Protein AF-A0A0F2SAT5-F1 (afdb_monomer_lite)

Structure (mmCIF, N/CA/C/O backbone):
data_AF-A0A0F2SAT5-F1
#
_entry.id   AF-A0A0F2SAT5-F1
#
loop_
_atom_site.group_PDB
_atom_site.id
_atom_site.type_symbol
_atom_site.label_atom_id
_atom_site.label_alt_id
_atom_site.label_comp_id
_atom_site.label_asym_id
_atom_site.label_entity_id
_atom_site.label_seq_id
_atom_site.pdbx_PDB_ins_code
_atom_site.Cartn_x
_atom_site.Cartn_y
_atom_site.Cartn_z
_atom_site.occupancy
_atom_site.B_iso_or_equiv
_atom_site.auth_seq_id
_atom_site.auth_comp_id
_atom_site.auth_asym_id
_atom_site.auth_atom_id
_atom_site.pdbx_PDB_model_num
ATOM 1 N N . MET A 1 1 ? -16.795 -20.882 16.552 1.00 30.12 1 MET A N 1
ATOM 2 C CA . MET A 1 1 ? -17.786 -20.043 17.258 1.00 30.12 1 MET A CA 1
ATOM 3 C C . MET A 1 1 ? -18.180 -18.921 16.310 1.00 30.12 1 MET A C 1
ATOM 5 O O . MET A 1 1 ? -17.361 -18.073 15.989 1.00 30.12 1 MET A O 1
ATOM 9 N N . CYS A 1 2 ? -19.361 -19.053 15.713 1.00 27.67 2 CYS A N 1
ATOM 10 C CA . CYS A 1 2 ? -19.834 -18.259 14.584 1.00 27.67 2 CYS A CA 1
ATOM 11 C C . CYS A 1 2 ? -20.328 -16.895 15.098 1.00 27.67 2 CYS A C 1
ATOM 13 O O . CYS A 1 2 ? -21.311 -16.851 15.838 1.00 27.67 2 CYS A O 1
ATOM 15 N N . LEU A 1 3 ? -19.656 -15.794 14.746 1.00 26.50 3 LEU A N 1
ATOM 16 C CA . LEU A 1 3 ? -20.199 -14.449 14.955 1.00 26.50 3 LEU A CA 1
ATOM 17 C C . LEU A 1 3 ? -21.349 -14.260 13.961 1.00 26.50 3 LEU A C 1
ATOM 19 O O . LEU A 1 3 ? -21.147 -13.913 12.799 1.00 26.50 3 LEU A O 1
ATOM 23 N N . LYS A 1 4 ? -22.570 -14.554 14.422 1.00 31.02 4 LYS A N 1
ATOM 24 C CA . LYS A 1 4 ? -23.802 -14.142 13.752 1.00 31.02 4 LYS A CA 1
ATOM 25 C C . LYS A 1 4 ? -23.731 -12.630 13.535 1.00 31.02 4 LYS A C 1
ATOM 27 O O . LYS A 1 4 ? -23.614 -11.875 14.495 1.00 31.02 4 LYS A O 1
ATOM 32 N N . ARG A 1 5 ? -23.828 -12.199 12.276 1.00 35.19 5 ARG A N 1
ATOM 33 C CA . ARG A 1 5 ? -24.165 -10.820 11.913 1.00 35.19 5 ARG A CA 1
ATOM 34 C C . ARG A 1 5 ? -25.563 -10.513 12.456 1.00 35.19 5 ARG A C 1
ATOM 36 O O . ARG A 1 5 ? -26.554 -10.781 11.788 1.00 35.19 5 ARG A O 1
ATOM 43 N N . PHE A 1 6 ? -25.625 -9.971 13.664 1.00 31.12 6 PHE A N 1
ATOM 44 C CA . PHE A 1 6 ? -26.729 -9.128 14.095 1.00 31.12 6 PHE A CA 1
ATOM 45 C C . PHE A 1 6 ? -26.347 -7.698 13.724 1.00 31.12 6 PHE A C 1
ATOM 47 O O . PHE A 1 6 ? -25.777 -6.977 14.527 1.00 31.12 6 PHE A O 1
ATOM 54 N N . TRP A 1 7 ? -26.602 -7.318 12.473 1.00 32.75 7 TRP A N 1
ATOM 55 C CA . TRP A 1 7 ? -26.815 -5.909 12.161 1.00 32.75 7 TRP A CA 1
ATOM 56 C C . TRP A 1 7 ? -28.318 -5.697 12.309 1.00 32.75 7 TRP A C 1
ATOM 58 O O . TRP A 1 7 ? -29.071 -5.763 11.342 1.00 32.75 7 TRP A O 1
ATOM 68 N N . THR A 1 8 ? -28.781 -5.547 13.550 1.00 34.91 8 THR A N 1
ATOM 69 C CA . THR A 1 8 ? -29.876 -4.602 13.763 1.00 34.91 8 THR A CA 1
ATOM 70 C C . THR A 1 8 ? -29.340 -3.271 13.267 1.00 34.91 8 THR A C 1
ATOM 72 O O . THR A 1 8 ? -28.213 -2.921 13.607 1.00 34.91 8 THR A O 1
ATOM 75 N N . VAL A 1 9 ? -30.080 -2.606 12.385 1.00 39.69 9 VAL A N 1
ATOM 76 C CA . VAL A 1 9 ? -29.763 -1.251 11.936 1.00 39.69 9 VAL A CA 1
ATOM 77 C C . VAL A 1 9 ? -29.742 -0.388 13.196 1.00 39.69 9 VAL A C 1
ATOM 79 O O . VAL A 1 9 ? -30.792 0.014 13.689 1.00 39.69 9 VAL A O 1
ATOM 82 N N . GLU A 1 10 ? -28.567 -0.217 13.799 1.00 45.44 10 GLU A N 1
ATOM 83 C CA . GLU A 1 10 ? -28.359 0.862 14.750 1.00 45.44 10 GLU A CA 1
ATOM 84 C C . GLU A 1 10 ? -28.587 2.147 13.950 1.00 45.44 10 GLU A C 1
ATOM 86 O O . GLU A 1 10 ? -28.148 2.219 12.797 1.00 45.44 10 GLU A O 1
ATOM 91 N N . PRO A 1 11 ? -29.345 3.122 14.475 1.00 41.75 11 PRO A N 1
ATOM 92 C CA . PRO A 1 11 ? -29.471 4.401 13.806 1.00 41.75 11 PRO A CA 1
ATOM 93 C C . PRO A 1 11 ? -28.062 4.980 13.686 1.00 41.75 11 PRO A C 1
ATOM 95 O O . PRO A 1 11 ? -27.437 5.321 14.687 1.00 41.75 11 PRO A O 1
ATOM 98 N N . GLU A 1 12 ? -27.546 5.031 12.463 1.00 42.53 12 GLU A N 1
ATOM 99 C CA . GLU A 1 12 ? -26.343 5.784 12.146 1.00 42.53 12 GLU A CA 1
ATOM 100 C C . GLU A 1 12 ? -26.730 7.254 12.319 1.00 42.53 12 GLU A C 1
ATOM 102 O O . GLU A 1 12 ? -27.404 7.854 11.482 1.00 42.53 12 GLU A O 1
ATOM 107 N N . ILE A 1 13 ? -26.457 7.787 13.509 1.00 47.00 13 ILE A N 1
ATOM 108 C CA . ILE A 1 13 ? -26.667 9.195 13.809 1.00 47.00 13 ILE A CA 1
ATOM 109 C C . ILE A 1 13 ? -25.448 9.918 13.250 1.00 47.00 13 ILE A C 1
ATOM 111 O O . ILE A 1 13 ? -24.391 9.928 13.880 1.00 47.00 13 ILE A O 1
ATOM 115 N N . ASP A 1 14 ? -25.604 10.516 12.071 1.00 41.47 14 ASP A N 1
ATOM 116 C CA . ASP A 1 14 ? -24.635 11.480 11.560 1.00 41.47 14 ASP A CA 1
ATOM 117 C C . ASP A 1 14 ? -24.688 12.730 12.44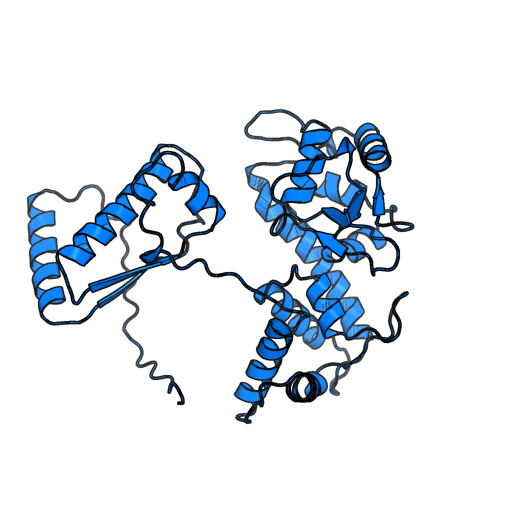1 1.00 41.47 14 ASP A C 1
ATOM 119 O O . ASP A 1 14 ? -25.643 13.511 12.423 1.00 41.47 14 ASP A O 1
ATOM 123 N N . LEU A 1 15 ? -23.660 12.888 13.270 1.00 43.09 15 LEU A N 1
ATOM 124 C CA . LEU A 1 15 ? -23.482 14.060 14.112 1.00 43.09 15 LEU A CA 1
ATOM 125 C C . LEU A 1 15 ? -22.738 15.129 13.303 1.00 43.09 15 LEU A C 1
ATOM 127 O O . LEU A 1 15 ? -21.527 15.046 13.105 1.00 43.09 15 LEU A O 1
ATOM 131 N N . ASP A 1 16 ? -23.469 16.138 12.830 1.00 44.09 16 ASP A N 1
ATOM 132 C CA . ASP A 1 16 ? -22.888 17.302 12.162 1.00 44.09 16 ASP A CA 1
ATOM 133 C C . ASP A 1 16 ? -22.364 18.310 13.194 1.00 44.09 16 ASP A C 1
ATOM 135 O O . ASP A 1 16 ? -23.122 19.031 13.848 1.00 44.09 16 ASP A O 1
ATOM 139 N N . PHE A 1 17 ? -21.039 18.367 13.331 1.00 48.56 17 PHE A N 1
ATOM 140 C CA . PHE A 1 17 ? -20.373 19.309 14.226 1.00 48.56 17 PHE A CA 1
ATOM 141 C C . PHE A 1 17 ? -19.989 20.638 13.555 1.00 48.56 17 PHE A C 1
ATOM 143 O O . PHE A 1 17 ? -19.400 21.501 14.204 1.00 48.56 17 PHE A O 1
ATOM 150 N N . THR A 1 18 ? -20.311 20.852 12.274 1.00 50.41 18 THR A N 1
ATOM 151 C CA . THR A 1 18 ? -19.898 22.064 11.538 1.00 50.41 18 THR A CA 1
ATOM 152 C C . THR A 1 18 ? -20.546 23.350 12.067 1.00 50.41 18 THR A C 1
ATOM 154 O O . THR A 1 18 ? -19.987 24.440 11.904 1.00 50.41 18 THR A O 1
ATOM 157 N N . GLY A 1 19 ? -21.685 23.222 12.756 1.00 48.81 19 GLY A N 1
ATOM 158 C CA . GLY A 1 19 ? -22.377 24.306 13.455 1.00 48.81 19 GLY A CA 1
ATOM 159 C C . GLY A 1 19 ? -21.815 24.656 14.839 1.00 48.81 19 GLY A C 1
ATOM 160 O O . GLY A 1 19 ? -22.175 25.702 15.375 1.00 48.81 19 GLY A O 1
ATOM 161 N N . PHE A 1 20 ? -20.921 23.842 15.417 1.00 52.66 20 PHE A N 1
ATOM 162 C CA . PHE A 1 20 ? -20.329 24.103 16.735 1.00 52.66 20 PHE A CA 1
ATOM 163 C C . PHE A 1 20 ? -19.221 25.159 16.640 1.00 52.66 20 PHE A C 1
ATOM 165 O O . PHE A 1 20 ? -18.027 24.867 16.690 1.00 52.66 20 PHE A O 1
ATOM 172 N N . LYS A 1 21 ? -19.618 26.422 16.492 1.00 51.06 21 LYS A N 1
ATOM 173 C CA . LYS A 1 21 ? -18.717 27.570 16.613 1.00 51.06 21 LYS A CA 1
ATOM 174 C C . LYS A 1 21 ? -18.896 28.168 18.002 1.00 51.06 21 LYS A C 1
ATOM 176 O O . LYS A 1 21 ? -19.728 29.039 18.191 1.00 51.06 21 LYS A O 1
ATOM 181 N N . GLU A 1 22 ? -18.091 27.642 18.925 1.00 58.62 22 GLU A N 1
ATOM 182 C CA . GLU A 1 22 ? -18.010 27.994 20.351 1.00 58.62 22 GLU A CA 1
ATOM 183 C C . GLU A 1 22 ? -19.197 27.503 21.194 1.00 58.62 22 GLU A C 1
ATOM 185 O O . GLU A 1 22 ? -20.294 28.042 21.148 1.00 58.62 22 GLU A O 1
ATOM 190 N N . ILE A 1 23 ? -18.952 26.468 22.004 1.00 61.56 23 ILE A N 1
ATOM 191 C CA . ILE A 1 23 ? -19.874 26.065 23.070 1.00 61.56 23 ILE A CA 1
ATOM 192 C C . ILE A 1 23 ? -19.647 27.023 24.235 1.00 61.56 23 ILE A C 1
ATOM 194 O O . ILE A 1 23 ? -18.527 27.114 24.749 1.00 61.56 23 ILE A O 1
ATOM 198 N N . THR A 1 24 ? -20.685 27.732 24.668 1.00 70.81 24 THR A N 1
ATOM 199 C CA . THR A 1 24 ? -20.582 28.540 25.886 1.00 70.81 24 THR A CA 1
ATOM 200 C C . THR A 1 24 ? -20.432 27.628 27.110 1.00 70.81 24 THR A C 1
ATOM 202 O O . THR A 1 24 ? -20.939 26.507 27.130 1.00 70.81 24 THR A O 1
ATOM 205 N N . SER A 1 25 ? -19.750 28.076 28.170 1.00 73.69 25 SER A N 1
ATOM 206 C CA . SER A 1 25 ? -19.569 27.248 29.378 1.00 73.69 25 SER A CA 1
ATOM 207 C C . SER A 1 25 ? -20.877 26.657 29.947 1.00 73.69 25 SER A C 1
ATOM 209 O O . SER A 1 25 ? -20.847 25.504 30.377 1.00 73.69 25 SER A O 1
ATOM 211 N N . PRO A 1 26 ? -22.024 27.373 29.944 1.00 78.69 26 PRO A N 1
ATOM 212 C CA . PRO A 1 26 ? -23.305 26.808 30.373 1.00 78.69 26 PRO A CA 1
ATOM 213 C C . PRO A 1 26 ? -23.815 25.677 29.469 1.00 78.69 26 PRO A C 1
ATOM 215 O O . PRO A 1 26 ? -24.191 24.624 29.977 1.00 78.69 26 PRO A O 1
ATOM 218 N N . GLU A 1 27 ? -23.777 25.859 28.146 1.00 76.25 27 GLU A N 1
ATOM 219 C CA . GLU A 1 27 ? -24.204 24.834 27.179 1.00 76.25 27 GLU A CA 1
ATOM 220 C C . GLU A 1 27 ? -23.319 23.584 27.266 1.00 76.25 27 GLU A C 1
ATOM 222 O O . GLU A 1 27 ? -23.809 22.459 27.185 1.00 76.25 27 GLU A O 1
ATOM 227 N N . ALA A 1 28 ? -22.014 23.765 27.495 1.00 73.25 28 ALA A N 1
ATOM 228 C CA . ALA A 1 28 ? -21.081 22.657 27.676 1.00 73.25 28 ALA A CA 1
ATOM 229 C C . ALA A 1 28 ? -21.446 21.800 28.894 1.00 73.25 28 ALA A C 1
ATOM 231 O O . ALA A 1 28 ? -21.400 20.572 28.814 1.00 73.25 28 ALA A O 1
ATOM 232 N N . GLU A 1 29 ? -21.815 22.426 30.014 1.00 79.25 29 GLU A N 1
ATOM 233 C CA . GLU A 1 29 ? -22.211 21.702 31.226 1.00 79.25 29 GLU A CA 1
ATOM 234 C C . GLU A 1 29 ? -23.588 21.035 31.091 1.00 79.25 29 GLU A C 1
ATOM 236 O O . GLU A 1 29 ? -23.783 19.942 31.629 1.00 79.25 29 GLU A O 1
ATOM 241 N N . GLU A 1 30 ? -24.519 21.617 30.329 1.00 79.88 30 GLU A N 1
ATOM 242 C CA . GLU A 1 30 ? -25.803 20.978 30.014 1.00 79.88 30 GLU A CA 1
ATOM 243 C C . GLU A 1 30 ? -25.606 19.729 29.141 1.00 79.88 30 GLU A C 1
ATOM 245 O O . GLU A 1 30 ? -26.041 18.635 29.512 1.00 79.88 30 GLU A O 1
ATOM 250 N N . ILE A 1 31 ? -24.859 19.858 28.037 1.00 80.12 31 ILE A N 1
ATOM 251 C CA . ILE A 1 31 ? -24.517 18.737 27.147 1.00 80.12 31 ILE A CA 1
ATOM 252 C C . ILE A 1 31 ? -23.787 17.647 27.929 1.00 80.12 31 ILE A C 1
ATOM 254 O O . ILE A 1 31 ? -24.120 16.467 27.827 1.00 80.12 31 ILE A O 1
ATOM 258 N N . LYS A 1 32 ? -22.807 18.028 28.748 1.00 79.75 32 LYS A N 1
ATOM 259 C CA . LYS A 1 32 ? -22.064 17.096 29.595 1.00 79.75 32 LYS A CA 1
ATOM 260 C C . LYS A 1 32 ? -22.981 16.381 30.580 1.00 79.75 32 LYS A C 1
ATOM 262 O O . LYS A 1 32 ? -22.851 15.171 30.725 1.00 79.75 32 LYS A O 1
ATOM 267 N N . SER A 1 33 ? -23.915 17.078 31.222 1.00 82.94 33 SER A N 1
ATOM 268 C CA . SER A 1 33 ? -24.869 16.461 32.154 1.00 82.94 33 SER A CA 1
ATOM 269 C C . SER A 1 33 ? -25.759 15.431 31.455 1.00 82.94 33 SER A C 1
ATOM 271 O O . SER A 1 33 ? -25.892 14.310 31.949 1.00 82.94 33 SER A O 1
ATOM 273 N N . ALA A 1 34 ? -26.279 15.760 30.271 1.00 81.69 34 ALA A N 1
ATOM 274 C CA . ALA A 1 34 ? -27.060 14.829 29.460 1.00 81.69 34 ALA A CA 1
ATOM 275 C C . ALA A 1 34 ? -26.226 13.613 29.012 1.00 81.69 34 ALA A C 1
ATOM 277 O O . ALA A 1 34 ? -26.654 12.467 29.157 1.00 81.69 34 ALA A O 1
ATOM 278 N N . LEU A 1 35 ? -24.997 13.839 28.531 1.00 78.38 35 LEU A N 1
ATOM 279 C CA . LEU A 1 35 ? -24.080 12.765 28.141 1.00 78.38 35 LEU A CA 1
ATOM 280 C C . LEU A 1 35 ? -23.727 11.861 29.325 1.00 78.38 35 LEU A C 1
ATOM 282 O O . LEU A 1 35 ? -23.690 10.646 29.168 1.00 78.38 35 LEU A O 1
ATOM 286 N N . LEU A 1 36 ? -23.508 12.422 30.516 1.00 81.50 36 LEU A N 1
ATOM 287 C CA . LEU A 1 36 ? -23.232 11.657 31.733 1.00 81.50 36 LEU A CA 1
ATOM 288 C C . LEU A 1 36 ? -24.389 10.724 32.101 1.00 81.50 36 LEU A C 1
ATOM 290 O O . LEU A 1 36 ? -24.150 9.587 32.513 1.00 81.50 36 LEU A O 1
ATOM 294 N N . GLU A 1 37 ? -25.629 11.190 31.969 1.00 81.50 37 GLU A N 1
ATOM 295 C CA . GLU A 1 37 ? -26.818 10.384 32.247 1.00 81.50 37 GLU A CA 1
ATOM 296 C C . GLU A 1 37 ? -26.976 9.242 31.235 1.00 81.50 37 GLU A C 1
ATOM 298 O O . GLU A 1 37 ? -27.217 8.093 31.617 1.00 81.50 37 GLU A O 1
ATOM 303 N N . ILE A 1 38 ? -26.750 9.537 29.954 1.00 80.88 38 ILE A N 1
ATOM 304 C CA . ILE A 1 38 ? -26.763 8.546 28.875 1.00 80.88 38 ILE A CA 1
ATOM 305 C C . ILE A 1 38 ? -25.667 7.498 29.091 1.00 80.88 38 ILE A C 1
ATOM 307 O O . ILE A 1 38 ? -25.949 6.296 29.021 1.00 80.88 38 ILE A O 1
ATOM 311 N N . ILE A 1 39 ? -24.439 7.943 29.391 1.00 79.88 39 ILE A N 1
ATOM 312 C CA . ILE A 1 39 ? -23.284 7.078 29.638 1.00 79.88 39 ILE A CA 1
ATOM 313 C C . ILE A 1 39 ? -23.584 6.154 30.805 1.00 79.88 39 ILE A C 1
ATOM 315 O O . ILE A 1 39 ? -23.516 4.953 30.608 1.00 79.88 39 ILE A O 1
ATOM 319 N N . LYS A 1 40 ? -23.991 6.649 31.981 1.00 78.25 40 LYS A N 1
ATOM 320 C CA . LYS A 1 40 ? -24.212 5.809 33.180 1.00 78.25 40 LYS A CA 1
ATOM 321 C C . LYS A 1 40 ? -25.121 4.596 32.958 1.00 78.25 40 LYS A C 1
ATOM 323 O O . LYS A 1 40 ? -24.920 3.575 33.610 1.00 78.25 40 LYS A O 1
ATOM 328 N N . ASN A 1 41 ? -26.100 4.702 32.065 1.00 80.12 41 ASN A N 1
ATOM 329 C CA . ASN A 1 41 ? -27.124 3.674 31.879 1.00 80.12 41 ASN A CA 1
ATOM 330 C C . ASN A 1 41 ? -26.844 2.704 30.722 1.00 80.12 41 ASN A C 1
ATOM 332 O O . ASN A 1 41 ? -27.590 1.742 30.551 1.00 80.12 41 ASN A O 1
ATOM 336 N N . ASN A 1 42 ? -25.792 2.924 29.928 1.00 84.75 42 ASN A N 1
ATOM 337 C CA . ASN A 1 42 ? -25.523 2.135 28.725 1.00 84.75 42 ASN A CA 1
ATOM 338 C C . ASN A 1 42 ? -24.033 1.786 28.588 1.00 84.75 42 ASN A C 1
ATOM 340 O O . ASN A 1 42 ? -23.185 2.301 29.309 1.00 84.75 42 ASN A O 1
ATOM 344 N N . ASN A 1 43 ? -23.700 0.893 27.655 1.00 86.44 43 ASN A N 1
ATOM 345 C CA . ASN A 1 43 ? -22.315 0.618 27.272 1.00 86.44 43 ASN A CA 1
ATOM 346 C C . ASN A 1 43 ? -22.054 1.213 25.891 1.00 86.44 43 ASN A C 1
ATOM 348 O O . ASN A 1 43 ? -22.797 0.921 24.957 1.00 86.44 43 ASN A O 1
ATOM 352 N N . PHE A 1 44 ? -20.983 1.991 25.756 1.00 86.69 44 PHE A N 1
ATOM 353 C CA . PHE A 1 44 ? -20.651 2.690 24.520 1.00 86.69 44 PHE A CA 1
ATOM 354 C C . PHE A 1 44 ? -19.353 2.183 23.906 1.00 86.69 44 PHE A C 1
ATOM 356 O O . PHE A 1 44 ? -18.356 1.963 24.599 1.00 86.69 44 PHE A O 1
ATOM 363 N N . TYR A 1 45 ? -19.372 2.066 22.581 1.00 90.25 45 TYR A N 1
ATOM 364 C CA . TYR A 1 45 ? -18.191 1.905 21.747 1.00 90.25 45 TYR A CA 1
ATOM 365 C C . TYR A 1 45 ? -18.121 3.100 20.802 1.00 90.25 45 TYR A C 1
ATOM 367 O O . TYR A 1 45 ? -19.024 3.305 20.000 1.00 90.25 45 TYR A O 1
ATOM 375 N N . VAL A 1 46 ? -17.056 3.888 20.909 1.00 89.56 46 VAL A N 1
ATOM 376 C CA . VAL A 1 46 ? -16.785 5.015 20.015 1.00 89.56 46 VAL A CA 1
ATOM 377 C C . VAL A 1 46 ? -15.599 4.636 19.142 1.00 89.56 46 VAL A C 1
ATOM 379 O O . VAL A 1 46 ? -14.511 4.364 19.653 1.00 89.56 46 VAL A O 1
ATOM 382 N N . LEU A 1 47 ? -15.823 4.587 17.833 1.00 93.75 47 LEU A N 1
ATOM 383 C CA . LEU A 1 47 ? -14.801 4.307 16.832 1.00 93.75 47 LEU A CA 1
ATOM 384 C C . LEU A 1 47 ? -14.477 5.612 16.105 1.00 93.75 47 LEU A C 1
ATOM 386 O O . LEU A 1 47 ? -15.377 6.247 15.564 1.00 93.75 47 LEU A O 1
ATOM 390 N N . ILE A 1 48 ? -13.209 6.012 16.111 1.00 92.75 48 ILE A N 1
ATOM 391 C CA . ILE A 1 48 ? -12.734 7.228 15.445 1.00 92.75 48 ILE A CA 1
ATOM 392 C C . ILE A 1 48 ? -11.766 6.806 14.343 1.00 92.75 48 ILE A C 1
ATOM 394 O O . ILE A 1 48 ? -10.713 6.245 14.644 1.00 92.75 48 ILE A O 1
ATOM 398 N N . ASP A 1 49 ? -12.123 7.057 13.086 1.00 91.44 49 ASP A N 1
ATOM 399 C CA . ASP A 1 49 ? -11.348 6.668 11.900 1.00 91.44 49 ASP A CA 1
ATOM 400 C C . ASP A 1 49 ? -11.117 7.871 10.966 1.00 91.44 49 ASP A C 1
ATOM 402 O O . ASP A 1 49 ? -11.650 8.956 11.208 1.00 91.44 49 ASP A O 1
ATOM 406 N N . ASN A 1 50 ? -10.309 7.689 9.918 1.00 89.12 50 ASN A N 1
ATOM 407 C CA . ASN A 1 50 ? -9.979 8.694 8.894 1.00 89.12 50 ASN A CA 1
ATOM 408 C C . ASN A 1 50 ? -9.339 9.987 9.441 1.00 89.12 50 ASN A C 1
ATOM 410 O O . ASN A 1 50 ? -9.432 11.057 8.836 1.00 89.12 50 ASN A O 1
ATOM 414 N N . LEU A 1 51 ? -8.642 9.906 10.581 1.00 89.69 51 LEU A N 1
ATOM 415 C CA . LEU A 1 51 ? -7.906 11.044 11.153 1.00 89.69 51 LEU A CA 1
ATOM 416 C C . LEU A 1 51 ? -6.728 11.503 10.280 1.00 89.69 51 LEU A C 1
ATOM 418 O O . LEU A 1 51 ? -6.200 12.597 10.478 1.00 89.69 51 LEU A O 1
ATOM 422 N N . ASP A 1 52 ? -6.303 10.673 9.332 1.00 84.50 52 ASP A N 1
ATOM 423 C CA . ASP A 1 52 ? -5.232 10.954 8.390 1.00 84.50 52 ASP A CA 1
ATOM 424 C C . ASP A 1 52 ? -5.650 11.807 7.189 1.00 84.50 52 ASP A C 1
ATOM 426 O O . ASP A 1 52 ? -4.804 12.517 6.649 1.00 84.50 52 ASP A O 1
ATOM 430 N N . GLU A 1 53 ? -6.923 11.791 6.784 1.00 82.19 53 GLU A N 1
ATOM 431 C CA . GLU A 1 53 ? -7.394 12.529 5.603 1.00 82.19 53 GLU A CA 1
ATOM 432 C C . GLU A 1 53 ? -7.141 14.049 5.671 1.00 82.19 53 GLU A C 1
ATOM 434 O O . GLU A 1 53 ? -6.601 14.606 4.705 1.00 82.19 53 GLU A O 1
ATOM 439 N N . PRO A 1 54 ? -7.488 14.756 6.770 1.00 77.25 54 PRO A N 1
ATOM 440 C CA . PRO A 1 54 ? -7.193 16.180 6.886 1.00 77.25 54 PRO A CA 1
ATOM 441 C C . PRO A 1 54 ? -5.755 16.451 7.340 1.00 77.25 54 PRO A C 1
ATOM 443 O O . PRO A 1 54 ? -5.337 17.610 7.337 1.00 77.25 54 PRO A O 1
ATOM 446 N N . TRP A 1 55 ? -5.011 15.434 7.789 1.00 83.69 55 TRP A N 1
ATOM 447 C CA . TRP A 1 55 ? -3.765 15.642 8.513 1.00 83.69 55 TRP A CA 1
ATOM 448 C C . TRP A 1 55 ? -2.669 16.245 7.636 1.00 83.69 55 TRP A C 1
ATOM 450 O O . TRP A 1 55 ? -2.293 15.733 6.583 1.00 83.69 55 TRP A O 1
ATOM 460 N N . ILE A 1 56 ? -2.109 17.340 8.134 1.00 77.69 56 ILE A N 1
ATOM 461 C CA . ILE A 1 56 ? -0.882 17.951 7.646 1.00 77.69 56 ILE A CA 1
ATOM 462 C C . ILE A 1 56 ? 0.053 18.007 8.846 1.00 77.69 56 ILE A C 1
ATOM 464 O O . ILE A 1 56 ? -0.374 18.416 9.931 1.00 77.69 56 ILE A O 1
ATOM 468 N N . ASN A 1 57 ? 1.319 17.626 8.654 1.00 81.81 57 ASN A N 1
ATOM 469 C CA . ASN A 1 57 ? 2.332 17.639 9.708 1.00 81.81 57 ASN A CA 1
ATOM 470 C C . ASN A 1 57 ? 2.651 19.074 10.177 1.00 81.81 57 ASN A C 1
ATOM 472 O O . ASN A 1 57 ? 3.649 19.679 9.788 1.00 81.81 57 ASN A O 1
ATOM 476 N N . SER A 1 58 ? 1.763 19.631 10.992 1.00 83.94 58 SER A N 1
ATOM 477 C CA . SER A 1 58 ? 1.828 20.964 11.573 1.00 83.94 58 SER A CA 1
ATOM 478 C C . SER A 1 58 ? 1.746 20.857 13.091 1.00 83.94 58 SER A C 1
ATOM 480 O O . SER A 1 58 ? 1.078 19.977 13.639 1.00 83.94 58 SER A O 1
ATOM 482 N N . ASN A 1 59 ? 2.381 21.796 13.794 1.00 84.25 59 ASN A N 1
ATOM 483 C CA . ASN A 1 59 ? 2.372 21.815 15.259 1.00 84.25 59 ASN A CA 1
ATOM 484 C C . ASN A 1 59 ? 0.952 21.834 15.840 1.00 84.25 59 ASN A C 1
ATOM 486 O O . ASN A 1 59 ? 0.694 21.184 16.852 1.00 84.25 59 ASN A O 1
ATOM 490 N N . GLN A 1 60 ? 0.029 22.550 15.192 1.00 85.12 60 GLN A N 1
ATOM 491 C CA . GLN A 1 60 ? -1.362 22.646 15.625 1.00 85.12 60 GLN A CA 1
ATOM 492 C C . GLN A 1 60 ? -2.092 21.304 15.512 1.00 85.12 60 GLN A C 1
ATOM 494 O O . GLN A 1 60 ? -2.610 20.817 16.515 1.00 85.12 60 GLN A O 1
ATOM 499 N N . MET A 1 61 ? -2.081 20.665 14.337 1.00 85.00 61 MET A N 1
ATOM 500 C CA . MET A 1 61 ? -2.776 19.386 14.143 1.00 85.00 61 MET A CA 1
ATOM 501 C C . MET A 1 61 ? -2.167 18.266 14.989 1.00 85.00 61 MET A C 1
ATOM 503 O O . MET A 1 61 ? -2.893 17.480 15.593 1.00 85.00 61 MET A O 1
ATOM 507 N N . ASN A 1 62 ? -0.838 18.241 15.118 1.00 89.06 62 ASN A N 1
ATOM 508 C CA . ASN A 1 62 ? -0.157 17.292 15.997 1.00 89.06 62 ASN A CA 1
ATOM 509 C C . ASN A 1 62 ? -0.549 17.508 17.469 1.00 89.06 62 ASN A C 1
ATOM 511 O O . ASN A 1 62 ? -0.687 16.543 18.218 1.00 89.06 62 ASN A O 1
ATOM 515 N N . SER A 1 63 ? -0.770 18.757 17.890 1.00 87.12 63 SER A N 1
ATOM 516 C CA . SER A 1 63 ? -1.254 19.062 19.243 1.00 87.12 63 SER A CA 1
ATOM 517 C C . SER A 1 63 ? -2.708 18.635 19.446 1.00 87.12 63 SER A C 1
ATOM 519 O O . SER A 1 63 ? -3.033 18.114 20.510 1.00 87.12 63 SER A O 1
ATOM 521 N N . TRP A 1 64 ? -3.570 18.776 18.435 1.00 89.69 64 TRP A N 1
ATOM 522 C CA . TRP A 1 64 ? -4.947 18.270 18.484 1.00 89.69 64 TRP A CA 1
ATOM 523 C C . TRP A 1 64 ? -5.005 16.748 18.602 1.00 89.69 64 TRP A C 1
ATOM 525 O O . TRP A 1 64 ? -5.731 16.240 19.451 1.00 89.69 64 TRP A O 1
ATOM 535 N N . LEU A 1 65 ? -4.195 16.018 17.830 1.00 91.31 65 LEU A N 1
ATOM 536 C CA . LEU A 1 65 ? -4.109 14.558 17.939 1.00 91.31 65 LEU A CA 1
ATOM 537 C C . LEU A 1 65 ? -3.601 14.119 19.320 1.00 91.31 65 LEU A C 1
ATOM 539 O O . LEU A 1 65 ? -4.167 13.210 19.920 1.00 91.31 65 LEU A O 1
ATOM 543 N N . ARG A 1 66 ? -2.588 14.795 19.881 1.00 90.25 66 ARG A N 1
ATOM 544 C CA . ARG A 1 66 ? -2.144 14.544 21.267 1.00 90.25 66 ARG A CA 1
ATOM 545 C C . ARG A 1 66 ? -3.249 14.834 22.285 1.00 90.25 66 ARG A C 1
ATOM 547 O O . ARG A 1 66 ? -3.439 14.050 23.214 1.00 90.25 66 ARG A O 1
ATOM 554 N N . GLY A 1 67 ? -3.990 15.925 22.089 1.00 91.12 67 GLY A N 1
ATOM 555 C CA . GLY A 1 67 ? -5.159 16.286 22.888 1.00 91.12 67 GLY A CA 1
ATOM 556 C C . GLY A 1 67 ? -6.240 15.208 22.852 1.00 91.12 67 GLY A C 1
ATOM 557 O O . GLY A 1 67 ? -6.709 14.797 23.906 1.00 91.12 67 GLY A O 1
ATOM 558 N N . LEU A 1 68 ? -6.556 14.669 21.670 1.00 91.88 68 LEU A N 1
ATOM 559 C CA . LEU A 1 68 ? -7.503 13.565 21.506 1.00 91.88 68 LEU A CA 1
ATOM 560 C C . LEU A 1 68 ? -7.094 12.344 22.343 1.00 91.88 68 LEU A C 1
ATOM 562 O O . LEU A 1 68 ? -7.902 11.834 23.116 1.00 91.88 68 LEU A O 1
ATOM 566 N N . ILE A 1 69 ? -5.834 11.907 22.246 1.00 89.94 69 ILE A N 1
ATOM 567 C CA . ILE A 1 69 ? -5.326 10.758 23.017 1.00 89.94 69 ILE A CA 1
ATOM 568 C C . ILE A 1 69 ? -5.403 11.021 24.530 1.00 89.94 69 ILE A C 1
ATOM 570 O O . ILE A 1 69 ? -5.806 10.144 25.300 1.00 89.94 69 ILE A O 1
ATOM 574 N N . LEU A 1 70 ? -5.072 12.238 24.970 1.00 90.12 70 LEU A N 1
ATOM 575 C CA . LEU A 1 70 ? -5.211 12.657 26.367 1.00 90.12 70 LEU A CA 1
ATOM 576 C C . LEU A 1 70 ? -6.667 12.614 26.846 1.00 90.12 70 LEU A C 1
ATOM 578 O O . LEU A 1 70 ? -6.949 12.044 27.904 1.00 90.12 70 LEU A O 1
ATOM 582 N N . SER A 1 71 ? -7.589 13.166 26.058 1.00 90.94 71 SER A N 1
ATOM 583 C CA . SER A 1 71 ? -9.021 13.159 26.351 1.00 90.94 71 SER A CA 1
ATOM 584 C C . SER A 1 71 ? -9.568 11.736 26.427 1.00 90.94 71 SER A C 1
ATOM 586 O O . SER A 1 71 ? -10.288 11.413 27.366 1.00 90.94 71 SER A O 1
ATOM 588 N N . MET A 1 72 ? -9.164 10.845 25.517 1.00 90.88 72 MET A N 1
ATOM 589 C CA . MET A 1 72 ? -9.555 9.432 25.555 1.00 90.88 72 MET A CA 1
ATOM 590 C C . MET A 1 72 ? -9.127 8.747 26.855 1.00 90.88 72 MET A C 1
ATOM 592 O O . MET A 1 72 ? -9.911 8.015 27.458 1.00 90.88 72 MET A O 1
ATOM 596 N N . ARG A 1 73 ? -7.900 8.997 27.325 1.00 88.94 73 ARG A N 1
ATOM 597 C CA . ARG A 1 73 ? -7.414 8.447 28.601 1.00 88.94 73 ARG A CA 1
ATOM 598 C C . ARG A 1 73 ? -8.144 9.012 29.805 1.00 88.94 73 ARG A C 1
ATOM 600 O O . ARG A 1 73 ? -8.348 8.297 30.782 1.00 88.94 73 ARG A O 1
ATOM 607 N N . GLN A 1 74 ? -8.499 10.291 29.770 1.00 90.06 74 GLN A N 1
ATOM 608 C CA . GLN A 1 74 ? -9.323 10.890 30.812 1.00 90.06 74 GLN A CA 1
ATOM 609 C C . GLN A 1 74 ? -10.702 10.230 30.854 1.00 90.06 74 GLN A C 1
ATOM 611 O O . GLN A 1 74 ? -11.065 9.677 31.884 1.00 90.06 74 GLN A O 1
ATOM 616 N N . LEU A 1 75 ? -11.384 10.138 29.713 1.00 88.62 75 LEU A N 1
ATOM 617 C CA . LEU A 1 75 ? -12.692 9.491 29.612 1.00 88.62 75 LEU A CA 1
ATOM 618 C C . LEU A 1 75 ? -12.658 8.016 30.036 1.00 88.62 75 LEU A C 1
ATOM 620 O O . LEU A 1 75 ? -13.537 7.570 30.761 1.00 88.62 75 LEU A O 1
ATOM 624 N N . LYS A 1 76 ? -11.617 7.264 29.665 1.00 87.50 76 LYS A N 1
ATOM 625 C CA . LYS A 1 76 ? -11.422 5.873 30.109 1.00 87.50 76 LYS A CA 1
ATOM 626 C C . LYS A 1 76 ? -11.271 5.744 31.633 1.00 87.50 76 LYS A C 1
ATOM 628 O O . LYS A 1 76 ? -11.653 4.722 32.194 1.00 87.50 76 LYS A O 1
ATOM 633 N N . ARG A 1 77 ? -10.669 6.737 32.300 1.00 88.19 77 ARG A N 1
ATOM 634 C CA . ARG A 1 77 ? -10.543 6.763 33.771 1.00 88.19 77 ARG A CA 1
ATOM 635 C C . ARG A 1 77 ? -11.870 7.110 34.438 1.00 88.19 77 ARG A C 1
ATOM 637 O O . ARG A 1 77 ? -12.188 6.523 35.467 1.00 88.19 77 ARG A O 1
ATOM 644 N N . ASP A 1 78 ? -12.622 8.023 33.835 1.00 88.75 78 ASP A N 1
ATOM 645 C CA . ASP A 1 78 ? -13.875 8.533 34.388 1.00 88.75 78 ASP A CA 1
ATOM 646 C C . ASP A 1 78 ? -15.054 7.564 34.152 1.00 88.75 78 ASP A C 1
ATOM 648 O O . ASP A 1 78 ? -15.983 7.513 34.959 1.00 88.75 78 ASP A O 1
ATOM 652 N N . PHE A 1 79 ? -15.002 6.750 33.086 1.00 87.19 79 PHE A N 1
ATOM 653 C CA . PHE A 1 79 ? -16.085 5.854 32.667 1.00 87.19 79 PHE A CA 1
ATOM 654 C C . PHE A 1 79 ? -15.581 4.444 32.341 1.00 87.19 79 PHE A C 1
ATOM 656 O O . PHE A 1 79 ? -14.832 4.226 31.391 1.00 87.19 79 PHE A O 1
ATOM 663 N N . ASN A 1 80 ? -16.062 3.445 33.085 1.00 86.00 80 ASN A N 1
ATOM 664 C CA . ASN A 1 80 ? -15.722 2.033 32.860 1.00 86.00 80 ASN A CA 1
ATOM 665 C C . ASN A 1 80 ? -16.530 1.372 31.723 1.00 86.00 80 ASN A C 1
ATOM 667 O O . ASN A 1 80 ? -16.150 0.316 31.216 1.00 86.00 80 ASN A O 1
ATOM 671 N N . ASN A 1 81 ? -17.640 1.990 31.332 1.00 87.81 81 ASN A N 1
ATOM 672 C CA . ASN A 1 81 ? -18.599 1.525 30.335 1.00 87.81 81 ASN A CA 1
ATOM 673 C C . ASN A 1 81 ? -18.476 2.250 28.984 1.00 87.81 81 ASN A C 1
ATOM 675 O O . ASN A 1 81 ? -19.264 1.997 28.073 1.00 87.81 81 ASN A O 1
ATOM 679 N N . LEU A 1 82 ? -17.473 3.119 28.837 1.00 89.00 82 LEU A N 1
ATOM 680 C CA . LEU A 1 82 ? -17.134 3.804 27.596 1.00 89.00 82 LEU A CA 1
ATOM 681 C C . LEU A 1 82 ? -15.817 3.251 27.046 1.00 89.00 82 LEU A C 1
ATOM 683 O O . LEU A 1 82 ? -14.763 3.368 27.671 1.00 89.00 82 LEU A O 1
ATOM 687 N N . LYS A 1 83 ? -15.865 2.658 25.853 1.00 90.19 83 LYS A N 1
ATOM 688 C CA . LYS A 1 83 ? -14.681 2.180 25.133 1.00 90.19 83 LYS A CA 1
ATOM 689 C C . LYS A 1 83 ? -14.471 3.021 23.887 1.00 90.19 83 LYS A C 1
ATOM 691 O O . LYS A 1 83 ? -15.342 3.077 23.028 1.00 90.19 83 LYS A O 1
ATOM 696 N N . ILE A 1 84 ? -13.301 3.641 23.783 1.00 91.75 84 ILE A N 1
ATOM 697 C CA . ILE A 1 84 ? -12.937 4.483 22.643 1.00 91.75 84 ILE A CA 1
ATOM 698 C C . ILE A 1 84 ? -11.774 3.821 21.912 1.00 91.75 84 ILE A C 1
ATOM 700 O O . ILE A 1 84 ? -10.769 3.475 22.536 1.00 91.75 84 ILE A O 1
ATOM 704 N N . ILE A 1 85 ? -11.920 3.627 20.605 1.00 93.31 85 ILE A N 1
ATOM 705 C CA . ILE A 1 85 ? -10.895 3.065 19.728 1.00 93.31 85 ILE A CA 1
ATOM 706 C C . ILE A 1 85 ? -10.643 4.075 18.619 1.00 93.31 85 ILE A C 1
ATOM 708 O O . ILE A 1 85 ? -11.556 4.432 17.879 1.00 93.31 85 ILE A O 1
ATOM 712 N N . THR A 1 86 ? -9.392 4.500 18.506 1.00 92.88 86 THR A N 1
ATOM 713 C CA . THR A 1 86 ? -8.956 5.438 17.477 1.00 92.88 86 THR A CA 1
ATOM 714 C C . THR A 1 86 ? -8.023 4.731 16.515 1.00 92.88 86 THR A C 1
ATOM 716 O O . THR A 1 86 ? -7.040 4.115 16.933 1.00 92.88 86 THR A O 1
ATOM 719 N N . PHE A 1 87 ? -8.331 4.831 15.229 1.00 93.75 87 PHE A N 1
ATOM 720 C CA . PHE A 1 87 ? -7.497 4.344 14.145 1.00 93.75 87 PHE A CA 1
ATOM 721 C C . PHE A 1 87 ? -6.608 5.485 13.663 1.00 93.75 87 PHE A C 1
ATOM 723 O O . PHE A 1 87 ? -7.064 6.594 13.390 1.00 93.75 87 PHE A O 1
ATOM 730 N N . LEU A 1 88 ? -5.307 5.219 13.604 1.00 91.56 88 LEU A N 1
ATOM 731 C CA . LEU A 1 88 ? -4.318 6.189 13.166 1.00 91.56 88 LEU A CA 1
ATOM 732 C C . LEU A 1 88 ? -3.259 5.478 12.336 1.00 91.56 88 LEU A C 1
ATOM 734 O O . LEU A 1 88 ? -2.844 4.361 12.663 1.00 91.56 88 LEU A O 1
ATOM 738 N N . ARG A 1 89 ? -2.803 6.131 11.267 1.00 90.25 89 ARG A N 1
ATOM 739 C CA . ARG A 1 89 ? -1.684 5.618 10.480 1.00 90.25 89 ARG A CA 1
ATOM 740 C C . ARG A 1 89 ? -0.393 5.599 11.296 1.00 90.25 89 ARG A C 1
ATOM 742 O O . ARG A 1 89 ? -0.147 6.470 12.128 1.00 90.25 89 ARG A O 1
ATOM 749 N N . ASP A 1 90 ? 0.450 4.613 11.001 1.00 88.12 90 ASP A N 1
ATOM 750 C CA . ASP A 1 90 ? 1.721 4.373 11.698 1.00 88.12 90 ASP A CA 1
ATOM 751 C C . ASP A 1 90 ? 2.704 5.548 11.554 1.00 88.12 90 ASP A C 1
ATOM 753 O O . ASP A 1 90 ? 3.402 5.887 12.503 1.00 88.12 90 ASP A O 1
ATOM 757 N N . ASP A 1 91 ? 2.731 6.212 10.395 1.00 86.00 91 ASP A N 1
ATOM 758 C CA . ASP A 1 91 ? 3.577 7.384 10.140 1.00 86.00 91 ASP A CA 1
ATOM 759 C C . ASP A 1 91 ? 3.125 8.629 10.917 1.00 86.00 91 ASP A C 1
ATOM 761 O O . ASP A 1 91 ? 3.965 9.332 11.479 1.00 86.00 91 ASP A O 1
ATOM 765 N N . ILE A 1 92 ? 1.815 8.870 11.010 1.00 90.19 92 ILE A N 1
ATOM 766 C CA . ILE A 1 92 ? 1.257 9.959 11.827 1.00 90.19 92 ILE A CA 1
ATOM 767 C C . ILE A 1 92 ? 1.494 9.687 13.313 1.00 90.19 92 ILE A C 1
ATOM 769 O O . ILE A 1 92 ? 1.898 10.590 14.046 1.00 90.19 92 ILE A O 1
ATOM 773 N N . TYR A 1 93 ? 1.283 8.442 13.754 1.00 90.31 93 TYR A N 1
ATOM 774 C CA . TYR A 1 93 ? 1.585 8.020 15.120 1.00 90.31 93 TYR A CA 1
ATOM 775 C C . TYR A 1 93 ? 3.052 8.295 15.474 1.00 90.31 93 TYR A C 1
ATOM 777 O O . TYR A 1 93 ? 3.333 8.939 16.486 1.00 90.31 93 TYR A O 1
ATOM 785 N N . ASP A 1 94 ? 3.982 7.842 14.625 1.00 87.56 94 ASP A N 1
ATOM 786 C CA . ASP A 1 94 ? 5.416 8.041 14.834 1.00 87.56 94 ASP A CA 1
ATOM 787 C C . ASP A 1 94 ? 5.756 9.544 14.928 1.00 87.56 94 ASP A C 1
ATOM 789 O O . ASP A 1 94 ? 6.647 9.923 15.684 1.00 87.56 94 ASP A O 1
ATOM 793 N N . GLU A 1 95 ? 5.048 10.417 14.204 1.00 88.25 95 GLU A N 1
ATOM 794 C CA . GLU A 1 95 ? 5.251 11.867 14.268 1.00 88.25 95 GLU A CA 1
ATOM 795 C C . GLU A 1 95 ? 4.741 12.491 15.573 1.00 88.25 95 GLU A C 1
ATOM 797 O O . GLU A 1 95 ? 5.465 13.252 16.221 1.00 88.25 95 GLU A O 1
ATOM 802 N N . ILE A 1 96 ? 3.519 12.165 16.004 1.00 90.31 96 ILE A N 1
ATOM 803 C CA . ILE A 1 96 ? 2.954 12.737 17.236 1.00 90.31 96 ILE A CA 1
ATOM 804 C C . ILE A 1 96 ? 3.634 12.190 18.497 1.00 90.31 96 ILE A C 1
ATOM 806 O O . ILE A 1 96 ? 3.700 12.910 19.499 1.00 90.31 96 ILE A O 1
ATOM 810 N N . ALA A 1 97 ? 4.180 10.973 18.438 1.00 88.25 97 ALA A N 1
ATOM 811 C CA . ALA A 1 97 ? 4.893 10.338 19.542 1.00 88.25 97 ALA A CA 1
ATOM 812 C C . ALA A 1 97 ? 6.295 10.918 19.786 1.00 88.25 97 ALA A C 1
ATOM 814 O O . ALA A 1 97 ? 6.812 10.825 20.899 1.00 88.25 97 ALA A O 1
ATOM 815 N N . LYS A 1 98 ? 6.916 11.556 18.783 1.00 86.19 98 LYS A N 1
ATOM 816 C CA . LYS A 1 98 ? 8.245 12.170 18.936 1.00 86.19 98 LYS A CA 1
ATOM 817 C C . LYS A 1 98 ? 8.261 13.178 20.083 1.00 86.19 98 LYS A C 1
ATOM 819 O O . LYS A 1 98 ? 7.524 14.164 20.066 1.00 86.19 98 LYS A O 1
ATOM 824 N N . GLY A 1 99 ? 9.154 12.936 21.045 1.00 78.12 99 GLY A N 1
ATOM 825 C CA . GLY A 1 99 ? 9.388 13.826 22.182 1.00 78.12 99 GLY A CA 1
ATOM 826 C C . GLY A 1 99 ? 8.190 13.968 23.122 1.00 78.12 99 GLY A C 1
ATOM 827 O O . GLY A 1 99 ? 8.059 15.010 23.757 1.00 78.12 99 GLY A O 1
ATOM 828 N N . SER A 1 100 ? 7.294 12.975 23.170 1.00 78.25 100 SER A N 1
ATOM 829 C CA . SER A 1 100 ? 6.106 13.010 24.018 1.00 78.25 100 SER A CA 1
ATOM 830 C C . SER A 1 100 ? 5.968 11.749 24.869 1.00 78.25 100 SER A C 1
ATOM 832 O O . SER A 1 100 ? 5.658 10.679 24.353 1.00 78.25 100 SER A O 1
ATOM 834 N N . ASP A 1 101 ? 6.051 11.927 26.187 1.00 79.12 101 ASP A N 1
ATOM 835 C CA . ASP A 1 101 ? 5.850 10.876 27.203 1.00 79.12 101 ASP A CA 1
ATOM 836 C C . ASP A 1 101 ? 4.402 10.346 27.230 1.00 79.12 101 ASP A C 1
ATOM 838 O O . ASP A 1 101 ? 4.064 9.358 27.885 1.00 79.12 101 ASP A O 1
ATOM 842 N N . LEU A 1 102 ? 3.495 10.996 26.487 1.00 74.50 102 LEU A N 1
ATOM 843 C CA . LEU A 1 102 ? 2.125 10.525 26.315 1.00 74.50 102 LEU A CA 1
ATOM 844 C C . LEU A 1 102 ? 2.083 9.133 25.684 1.00 74.50 102 LEU A C 1
ATOM 846 O O . LEU A 1 102 ? 1.099 8.431 25.866 1.00 74.50 102 LEU A O 1
ATOM 850 N N . PHE A 1 103 ? 3.101 8.702 24.954 1.00 77.56 103 PHE A N 1
ATOM 851 C CA . PHE A 1 103 ? 3.030 7.473 24.168 1.00 77.56 103 PHE A CA 1
ATOM 852 C C . PHE A 1 103 ? 3.832 6.308 24.764 1.00 77.56 103 PHE A C 1
ATOM 854 O O . PHE A 1 103 ? 3.972 5.276 24.114 1.00 77.56 103 PHE A O 1
ATOM 861 N N . ASP A 1 104 ? 4.273 6.428 26.020 1.00 71.19 104 ASP A N 1
ATOM 862 C CA . ASP A 1 104 ? 5.117 5.426 26.693 1.00 71.19 104 ASP A CA 1
ATOM 863 C C . ASP A 1 104 ? 4.381 4.118 27.040 1.00 71.19 104 ASP A C 1
ATOM 865 O O . ASP A 1 104 ? 4.998 3.079 27.281 1.00 71.19 104 ASP A O 1
ATOM 869 N N . SER A 1 105 ? 3.045 4.126 27.062 1.00 70.06 105 SER A N 1
ATOM 870 C CA . SER A 1 105 ? 2.246 2.941 27.383 1.00 70.06 105 SER A CA 1
ATOM 871 C C . SER A 1 105 ? 1.929 2.107 26.134 1.00 70.06 105 SER A C 1
ATOM 873 O O . SER A 1 105 ? 0.820 2.180 25.595 1.00 70.06 105 SER A O 1
ATOM 875 N N . GLU A 1 106 ? 2.861 1.254 25.703 1.00 68.12 106 GLU A N 1
ATOM 876 C CA . GLU A 1 106 ? 2.653 0.355 24.549 1.00 68.12 106 GLU A CA 1
ATOM 877 C C . GLU A 1 106 ? 1.398 -0.533 24.684 1.00 68.12 106 GLU A C 1
ATOM 879 O O . GLU A 1 106 ? 0.772 -0.883 23.688 1.00 68.12 106 GLU A O 1
ATOM 884 N N . ASN A 1 107 ? 0.964 -0.833 25.915 1.00 76.88 107 ASN A N 1
ATOM 885 C CA . ASN A 1 107 ? -0.213 -1.665 26.200 1.00 76.88 107 ASN A CA 1
ATOM 886 C C . ASN A 1 107 ? -1.551 -1.067 25.723 1.00 76.88 107 ASN A C 1
ATOM 888 O O . ASN A 1 107 ? -2.552 -1.780 25.672 1.00 76.88 107 ASN A O 1
ATOM 892 N N . GLU A 1 108 ? -1.600 0.230 25.416 1.00 82.62 108 GLU A N 1
ATOM 893 C CA . GLU A 1 108 ? -2.808 0.898 24.910 1.00 82.62 108 GLU A CA 1
ATOM 894 C C . GLU A 1 108 ? -2.838 0.993 23.380 1.00 82.62 108 GLU A C 1
ATOM 896 O O . GLU A 1 108 ? -3.803 1.500 22.811 1.00 82.62 108 GLU A O 1
ATOM 901 N N . ILE A 1 109 ? -1.794 0.499 22.710 1.00 86.62 109 ILE A N 1
ATOM 902 C CA . ILE A 1 109 ? -1.594 0.652 21.274 1.00 86.62 109 ILE A CA 1
ATOM 903 C C . ILE A 1 109 ? -1.530 -0.726 20.629 1.00 86.62 109 ILE A C 1
ATOM 905 O O . ILE A 1 109 ? -0.659 -1.544 20.917 1.00 86.62 109 ILE A O 1
ATOM 909 N N . LEU A 1 110 ? -2.429 -0.968 19.678 1.00 89.62 110 LEU A N 1
ATOM 910 C CA . LEU A 1 110 ? -2.384 -2.156 18.837 1.00 89.62 110 LEU A CA 1
ATOM 911 C C . LEU A 1 110 ? -1.870 -1.781 17.447 1.00 89.62 110 LEU A C 1
ATOM 913 O O . LEU A 1 110 ? -2.615 -1.261 16.619 1.00 89.62 110 LEU A O 1
ATOM 917 N N . ARG A 1 111 ? -0.599 -2.087 17.159 1.00 87.25 111 ARG A N 1
ATOM 918 C CA . ARG A 1 111 ? -0.055 -1.936 15.801 1.00 87.25 111 ARG A CA 1
ATOM 919 C C . ARG A 1 111 ? -0.560 -3.067 14.905 1.00 87.25 111 ARG A C 1
ATOM 921 O O . ARG A 1 111 ? -0.109 -4.209 15.006 1.00 87.25 111 ARG A O 1
ATOM 928 N N . ILE A 1 112 ? -1.470 -2.739 13.992 1.00 85.94 112 ILE A N 1
ATOM 929 C CA . ILE A 1 112 ? -1.985 -3.683 12.998 1.00 85.94 112 ILE A CA 1
ATOM 930 C C . ILE A 1 112 ? -1.004 -3.738 11.828 1.00 85.94 112 ILE A C 1
ATOM 932 O O . ILE A 1 112 ? -0.792 -2.755 11.124 1.00 85.94 112 ILE A O 1
ATOM 936 N N . LYS A 1 113 ? -0.403 -4.908 11.605 1.00 77.56 113 LYS A N 1
ATOM 937 C CA . LYS A 1 113 ? 0.454 -5.166 10.443 1.00 77.56 113 LYS A CA 1
ATOM 938 C C . LYS A 1 113 ? -0.129 -6.306 9.634 1.00 77.56 113 LYS A C 1
ATOM 940 O O . LYS A 1 113 ? -0.373 -7.387 10.168 1.00 77.56 113 LYS A O 1
ATOM 945 N N . TRP A 1 114 ? -0.299 -6.086 8.336 1.00 76.06 114 TRP A N 1
ATOM 946 C CA . TRP A 1 114 ? -0.619 -7.174 7.425 1.00 76.06 114 TRP A CA 1
ATOM 947 C C . TRP A 1 114 ? 0.647 -7.992 7.162 1.00 76.06 114 TRP A C 1
ATOM 949 O O . TRP A 1 114 ? 1.508 -7.590 6.381 1.00 76.06 114 TRP A O 1
ATOM 959 N N . LYS A 1 115 ? 0.787 -9.129 7.849 1.00 68.38 115 LYS A N 1
ATOM 960 C CA . LYS A 1 115 ? 1.826 -10.113 7.540 1.00 68.38 115 LYS A CA 1
ATOM 961 C C . LYS A 1 115 ? 1.267 -11.099 6.526 1.00 68.38 115 LYS A C 1
ATOM 963 O O . LYS A 1 115 ? 0.329 -11.844 6.816 1.00 68.38 115 LYS A O 1
ATOM 968 N N . ASP A 1 116 ? 1.831 -11.080 5.329 1.00 67.06 116 ASP A N 1
ATOM 969 C CA . ASP A 1 116 ? 1.510 -12.049 4.293 1.00 67.06 116 ASP A CA 1
ATOM 970 C C . ASP A 1 116 ? 2.682 -13.015 4.124 1.00 67.06 116 ASP A C 1
ATOM 972 O O . ASP A 1 116 ? 3.514 -12.877 3.226 1.00 67.06 116 ASP A O 1
ATOM 976 N N . ASP A 1 117 ? 2.772 -13.979 5.041 1.00 68.38 117 ASP A N 1
ATOM 977 C CA . ASP A 1 117 ? 3.790 -15.025 5.003 1.00 68.38 117 ASP A CA 1
ATOM 978 C C . ASP A 1 117 ? 3.564 -15.888 3.754 1.00 68.38 117 ASP A C 1
ATOM 980 O O . ASP A 1 117 ? 2.667 -16.729 3.693 1.00 68.38 117 ASP A O 1
ATOM 984 N N . ASN A 1 118 ? 4.365 -15.655 2.714 1.00 68.50 118 ASN A N 1
ATOM 985 C CA . ASN A 1 118 ? 4.320 -16.397 1.451 1.00 68.50 118 ASN A CA 1
ATOM 986 C C . ASN A 1 118 ? 2.951 -16.392 0.731 1.00 68.50 118 ASN A C 1
ATOM 988 O O . ASN A 1 118 ? 2.598 -17.371 0.070 1.00 68.50 118 ASN A O 1
ATOM 992 N N . ASN A 1 119 ? 2.211 -15.279 0.757 1.00 77.38 119 ASN A N 1
ATOM 993 C CA . ASN A 1 119 ? 0.873 -15.141 0.151 1.00 77.38 119 ASN A CA 1
ATOM 994 C C . ASN A 1 119 ? -0.258 -15.880 0.884 1.00 77.38 119 ASN A C 1
ATOM 996 O O . ASN A 1 119 ? -1.353 -16.008 0.331 1.00 77.38 119 ASN A O 1
ATOM 1000 N N . PHE A 1 120 ? -0.018 -16.414 2.085 1.00 86.25 120 PHE A N 1
ATOM 1001 C CA . PHE A 1 120 ? -1.018 -17.203 2.803 1.00 86.25 120 PHE A CA 1
ATOM 1002 C C . PHE A 1 120 ? -2.253 -16.373 3.179 1.00 86.25 120 PHE A C 1
ATOM 1004 O O . PHE A 1 120 ? -3.379 -16.775 2.884 1.00 86.25 120 PHE A O 1
ATOM 1011 N N . SER A 1 121 ? -2.055 -15.198 3.780 1.00 89.06 121 SER A N 1
ATOM 1012 C CA . SER A 1 121 ? -3.136 -14.352 4.298 1.00 89.06 121 SER A CA 1
ATOM 1013 C C . SER A 1 121 ? -4.002 -13.796 3.167 1.00 89.06 121 SER A C 1
ATOM 1015 O O . SER A 1 121 ? -5.229 -13.784 3.276 1.00 89.06 121 SER A O 1
ATOM 1017 N N . LEU A 1 122 ? -3.391 -13.388 2.047 1.00 91.00 122 LEU A N 1
ATOM 1018 C CA . LEU A 1 122 ? -4.136 -12.902 0.877 1.00 91.00 122 LEU A CA 1
ATOM 1019 C C . LEU A 1 122 ? -4.900 -14.021 0.156 1.00 91.00 122 LEU A C 1
ATOM 1021 O O . LEU A 1 122 ? -6.050 -13.823 -0.244 1.00 91.00 122 LEU A O 1
ATOM 1025 N N . ARG A 1 123 ? -4.314 -15.221 0.048 1.00 90.88 123 ARG A N 1
ATOM 1026 C CA . ARG A 1 123 ? -5.020 -16.401 -0.482 1.00 90.88 123 ARG A CA 1
ATOM 1027 C C . ARG A 1 123 ? -6.212 -16.770 0.394 1.00 90.88 123 ARG A C 1
ATOM 1029 O O . ARG A 1 123 ? -7.316 -16.940 -0.124 1.00 90.88 123 ARG A O 1
ATOM 1036 N N . LYS A 1 124 ? -6.008 -16.824 1.714 1.00 92.88 124 LYS A N 1
ATOM 1037 C CA . LYS A 1 124 ? -7.068 -17.074 2.696 1.00 92.88 124 LYS A CA 1
ATOM 1038 C C . LYS A 1 124 ? -8.184 -16.046 2.578 1.00 92.88 124 LYS A C 1
ATOM 1040 O O . LYS A 1 124 ? -9.350 -16.428 2.593 1.00 92.88 124 LYS A O 1
ATOM 1045 N N . LEU A 1 125 ? -7.846 -14.764 2.427 1.00 93.31 125 LEU A N 1
ATOM 1046 C CA . LEU A 1 125 ? -8.818 -13.679 2.301 1.00 93.31 125 LEU A CA 1
ATOM 1047 C C . LEU A 1 125 ? -9.781 -13.910 1.131 1.00 93.31 125 LEU A C 1
ATOM 1049 O O . LEU A 1 125 ? -10.998 -13.847 1.323 1.00 93.31 125 LEU A O 1
ATOM 1053 N N . LEU A 1 126 ? -9.263 -14.200 -0.068 1.00 93.50 126 LEU A N 1
ATOM 1054 C CA . LEU A 1 126 ? -10.133 -14.436 -1.220 1.00 93.50 126 LEU A CA 1
ATOM 1055 C C . LEU A 1 126 ? -10.900 -15.755 -1.093 1.00 93.50 126 LEU A C 1
ATOM 1057 O O . LEU A 1 126 ? -12.111 -15.770 -1.307 1.00 93.50 126 LEU A O 1
ATOM 1061 N N . ALA A 1 127 ? -10.228 -16.838 -0.694 1.00 94.75 127 ALA A N 1
ATOM 1062 C CA . ALA A 1 127 ? -10.871 -18.133 -0.492 1.00 94.75 127 ALA A CA 1
ATOM 1063 C C . ALA A 1 127 ? -12.015 -18.049 0.531 1.00 94.75 127 ALA A C 1
ATOM 1065 O O . ALA A 1 127 ? -13.084 -18.607 0.302 1.00 94.75 127 ALA A O 1
ATOM 1066 N N . THR A 1 128 ? -11.832 -17.287 1.615 1.00 95.25 128 THR A N 1
ATOM 1067 C CA . THR A 1 128 ? -12.864 -17.050 2.636 1.00 95.25 128 THR A CA 1
ATOM 1068 C C . THR A 1 128 ? -14.054 -16.301 2.052 1.00 95.25 128 THR A C 1
ATOM 1070 O O . THR A 1 128 ? -15.192 -16.663 2.340 1.00 95.25 128 THR A O 1
ATOM 1073 N N . ARG A 1 129 ? -13.831 -15.291 1.198 1.00 94.88 129 ARG A N 1
ATOM 1074 C CA . ARG A 1 129 ? -14.930 -14.583 0.517 1.00 94.88 129 ARG A CA 1
ATOM 1075 C C . ARG A 1 129 ? -15.718 -15.511 -0.403 1.00 94.88 129 ARG A C 1
ATOM 1077 O O . ARG A 1 129 ? -16.944 -15.476 -0.372 1.00 94.88 129 ARG A O 1
ATOM 1084 N N . ILE A 1 130 ? -15.022 -16.352 -1.165 1.00 94.69 130 ILE A N 1
ATOM 1085 C CA . ILE A 1 130 ? -15.638 -17.340 -2.059 1.00 94.69 130 ILE A CA 1
ATOM 1086 C C . ILE A 1 130 ? -16.458 -18.353 -1.249 1.00 94.69 130 ILE A C 1
ATOM 1088 O O . ILE A 1 130 ? -17.648 -18.515 -1.500 1.00 94.69 130 ILE A O 1
ATOM 1092 N N . ALA A 1 131 ? -15.856 -18.970 -0.230 1.00 95.88 131 ALA A N 1
ATOM 1093 C CA . ALA A 1 131 ? -16.535 -19.927 0.642 1.00 95.88 131 ALA A CA 1
ATOM 1094 C C . ALA A 1 131 ? -17.753 -19.300 1.342 1.00 95.88 131 ALA A C 1
ATOM 1096 O O . ALA A 1 131 ? -18.823 -19.898 1.375 1.00 95.88 131 ALA A O 1
ATOM 1097 N N . THR A 1 132 ? -17.632 -18.057 1.821 1.00 95.94 132 THR A N 1
ATOM 1098 C CA . THR A 1 132 ? -18.747 -17.320 2.441 1.00 95.94 132 THR A CA 1
ATOM 1099 C C . THR A 1 132 ? -19.894 -17.093 1.457 1.00 95.94 132 THR A C 1
ATOM 1101 O O . THR A 1 132 ? -21.052 -17.275 1.827 1.00 95.94 132 THR A O 1
ATOM 1104 N N . TYR A 1 133 ? -19.592 -16.722 0.208 1.00 94.06 133 TYR A N 1
ATOM 1105 C CA . TYR A 1 133 ? -20.603 -16.531 -0.834 1.00 94.06 133 TYR A CA 1
ATOM 1106 C C . TYR A 1 133 ? -21.386 -17.823 -1.109 1.00 94.06 133 TYR A C 1
ATOM 1108 O O . TYR A 1 133 ? -22.614 -17.798 -1.159 1.00 94.06 133 TYR A O 1
ATOM 1116 N N . PHE A 1 134 ? -20.689 -18.960 -1.194 1.00 95.06 134 PHE A N 1
ATOM 1117 C CA . PHE A 1 134 ? -21.304 -20.274 -1.410 1.00 95.06 134 PHE A CA 1
ATOM 1118 C C . PHE A 1 134 ? -21.824 -20.954 -0.133 1.00 95.06 134 PHE A C 1
ATOM 1120 O O . PHE A 1 134 ? -22.427 -22.020 -0.219 1.00 95.06 134 PHE A O 1
ATOM 1127 N N . LYS A 1 135 ? -21.648 -20.334 1.044 1.00 96.12 135 LYS A N 1
ATOM 1128 C CA . LYS A 1 135 ? -21.987 -20.900 2.366 1.00 96.12 135 LYS A CA 1
ATOM 1129 C C . LYS A 1 135 ? -21.296 -22.243 2.641 1.00 96.12 135 LYS A C 1
ATOM 1131 O O . LYS A 1 135 ? -21.884 -23.146 3.230 1.00 96.12 135 LYS A O 1
ATOM 1136 N N . GLU A 1 136 ? -20.046 -22.359 2.219 1.00 94.69 136 GLU A N 1
ATOM 1137 C CA . GLU A 1 136 ? -19.219 -23.550 2.390 1.00 94.69 136 GLU A CA 1
ATOM 1138 C C . GLU A 1 136 ? -18.216 -23.365 3.532 1.00 94.69 136 GLU A C 1
ATOM 1140 O O . GLU A 1 136 ? -17.781 -22.251 3.836 1.00 94.69 136 GLU A O 1
ATOM 1145 N N . GLU A 1 137 ? -17.799 -24.472 4.142 1.00 93.50 137 GLU A N 1
ATOM 1146 C CA . GLU A 1 137 ? -16.700 -24.461 5.104 1.00 93.50 137 GLU A CA 1
ATOM 1147 C C . GLU A 1 137 ? -15.347 -24.304 4.396 1.00 93.50 137 GLU A C 1
ATOM 1149 O O . GLU A 1 137 ? -15.140 -24.765 3.267 1.00 93.50 137 GLU A O 1
ATOM 1154 N N . LEU A 1 138 ? -14.401 -23.652 5.077 1.00 95.06 138 LEU A N 1
ATOM 1155 C CA . LEU A 1 138 ? -13.042 -23.465 4.587 1.00 95.06 138 LEU A CA 1
ATOM 1156 C C . LEU A 1 138 ? -12.032 -23.924 5.633 1.00 95.06 138 LEU A C 1
ATOM 1158 O O . LEU A 1 138 ? -11.874 -23.298 6.680 1.00 95.06 138 LEU A O 1
ATOM 1162 N N . ASN A 1 139 ? -11.305 -24.986 5.301 1.00 94.56 139 ASN A N 1
ATOM 1163 C CA . ASN A 1 139 ? -10.161 -25.426 6.087 1.00 94.56 139 ASN A CA 1
ATOM 1164 C C . ASN A 1 139 ? -8.998 -24.441 5.935 1.00 94.56 139 ASN A C 1
ATOM 1166 O O . ASN A 1 139 ? -8.759 -23.906 4.852 1.00 94.56 139 ASN A O 1
ATOM 1170 N N . ASP A 1 140 ? -8.241 -24.244 7.012 1.00 92.25 140 ASP A N 1
ATOM 1171 C CA . ASP A 1 140 ? -7.105 -23.318 7.055 1.00 92.25 140 ASP A CA 1
ATOM 1172 C C . ASP A 1 140 ? -5.848 -23.950 6.425 1.00 92.25 140 ASP A C 1
ATOM 1174 O O . ASP A 1 140 ? -4.886 -24.294 7.109 1.00 92.25 140 ASP A O 1
ATOM 1178 N N . SER A 1 141 ? -5.878 -24.194 5.110 1.00 92.88 141 SER A N 1
ATOM 1179 C CA . SER A 1 141 ? -4.756 -24.782 4.370 1.00 92.88 141 SER A CA 1
ATOM 1180 C C . SER A 1 141 ? -4.615 -24.207 2.961 1.00 92.88 141 SER A C 1
ATOM 1182 O O . SER A 1 141 ? -5.600 -23.880 2.300 1.00 92.88 141 SER A O 1
ATOM 1184 N N . LEU A 1 142 ? -3.374 -24.144 2.458 1.00 89.31 142 LEU A N 1
ATOM 1185 C CA . LEU A 1 142 ? -3.091 -23.653 1.102 1.00 89.31 142 LEU A CA 1
ATOM 1186 C C . LEU A 1 142 ? -3.844 -24.442 0.025 1.00 89.31 142 LEU A C 1
ATOM 1188 O O . LEU A 1 142 ? -4.351 -23.843 -0.915 1.00 89.31 142 LEU A O 1
ATOM 1192 N N . LEU A 1 143 ? -3.959 -25.764 0.182 1.00 92.00 143 LEU A N 1
ATOM 1193 C CA . LEU A 1 143 ? -4.706 -26.606 -0.752 1.00 92.00 143 LEU A CA 1
ATOM 1194 C C . LEU A 1 143 ? -6.197 -26.244 -0.763 1.00 92.00 143 LEU A C 1
ATOM 1196 O O . LEU A 1 143 ? -6.795 -26.143 -1.830 1.00 92.00 143 LEU A O 1
ATOM 1200 N N . ALA A 1 144 ? -6.796 -26.010 0.409 1.00 93.75 144 ALA A N 1
ATOM 1201 C CA . ALA A 1 144 ? -8.191 -25.589 0.495 1.00 93.75 144 ALA A CA 1
ATOM 1202 C C . ALA A 1 144 ? -8.405 -24.207 -0.141 1.00 93.75 144 ALA A C 1
ATOM 1204 O O . ALA A 1 144 ? -9.393 -24.003 -0.847 1.00 93.75 144 ALA A O 1
ATOM 1205 N N . PHE A 1 145 ? -7.465 -23.277 0.049 1.00 94.06 145 PHE A N 1
ATOM 1206 C CA . PHE A 1 145 ? -7.539 -21.953 -0.570 1.00 94.06 145 PHE A CA 1
ATOM 1207 C C . PHE A 1 145 ? -7.409 -22.024 -2.087 1.00 94.06 145 PHE A C 1
ATOM 1209 O O . PHE A 1 145 ? -8.221 -21.429 -2.792 1.00 94.06 145 PHE A O 1
ATOM 1216 N N . ASP A 1 146 ? -6.432 -22.783 -2.583 1.00 92.25 146 ASP A N 1
ATOM 1217 C CA . ASP A 1 146 ? -6.196 -22.975 -4.012 1.00 92.25 146 ASP A CA 1
ATOM 1218 C C . ASP A 1 146 ? -7.402 -23.675 -4.680 1.00 92.25 146 ASP A C 1
ATOM 1220 O O . ASP A 1 146 ? -7.779 -23.317 -5.795 1.00 92.25 146 ASP A O 1
ATOM 1224 N N . ASN A 1 147 ? -8.089 -24.586 -3.981 1.00 93.56 147 ASN A N 1
ATOM 1225 C CA . ASN A 1 147 ? -9.328 -25.206 -4.466 1.00 93.56 147 ASN A CA 1
ATOM 1226 C C . ASN A 1 147 ? -10.503 -24.222 -4.581 1.00 93.56 147 ASN A C 1
ATOM 1228 O O . ASN A 1 147 ? -11.318 -24.360 -5.485 1.00 93.56 147 ASN A O 1
ATOM 1232 N N . LYS A 1 148 ? -10.626 -23.233 -3.684 1.00 94.50 148 LYS A N 1
ATOM 1233 C CA . LYS A 1 148 ? -11.648 -22.177 -3.830 1.00 94.50 148 LYS A CA 1
ATOM 1234 C C . LYS A 1 148 ? -11.255 -21.160 -4.891 1.00 94.50 148 LYS A C 1
ATOM 1236 O O . LYS A 1 148 ? -12.096 -20.710 -5.660 1.00 94.50 148 LYS A O 1
ATOM 1241 N N . TRP A 1 149 ? -9.970 -20.828 -4.965 1.00 93.00 149 TRP A N 1
ATOM 1242 C CA . TRP A 1 149 ? -9.408 -19.970 -6.004 1.00 93.00 149 TRP A CA 1
ATOM 1243 C C . TRP A 1 149 ? -9.710 -20.503 -7.406 1.00 93.00 149 TRP A C 1
ATOM 1245 O O . TRP A 1 149 ? -10.132 -19.745 -8.284 1.00 93.00 149 TRP A O 1
ATOM 1255 N N . SER A 1 150 ? -9.547 -21.815 -7.599 1.00 93.06 150 SER A N 1
ATOM 1256 C CA . SER A 1 150 ? -9.765 -22.473 -8.884 1.00 93.06 150 SER A CA 1
ATOM 1257 C C . SER A 1 150 ? -11.216 -22.453 -9.360 1.00 93.06 150 SER A C 1
ATOM 1259 O O . SER A 1 150 ? -11.456 -22.842 -10.492 1.00 93.06 150 SER A O 1
ATOM 1261 N N . TYR A 1 151 ? -12.180 -21.965 -8.572 1.00 93.81 151 TYR A N 1
ATOM 1262 C CA . TYR A 1 151 ? -13.546 -21.751 -9.063 1.00 93.81 151 TYR A CA 1
ATOM 1263 C C . TYR A 1 151 ? -13.618 -20.610 -10.071 1.00 93.81 151 TYR A C 1
ATOM 1265 O O . TYR A 1 151 ? -14.446 -20.653 -10.971 1.00 93.81 151 TYR A O 1
ATOM 1273 N N . PHE A 1 152 ? -12.760 -19.598 -9.929 1.00 93.50 152 PHE A N 1
ATOM 1274 C CA . PHE A 1 152 ? -12.822 -18.383 -10.742 1.00 93.50 152 PHE A CA 1
ATOM 1275 C C . PHE A 1 152 ? -11.559 -18.138 -11.549 1.00 93.50 152 PHE A C 1
ATOM 1277 O O . PHE A 1 152 ? -11.631 -17.507 -12.595 1.00 93.50 152 PHE A O 1
ATOM 1284 N N . TYR A 1 153 ? -10.408 -18.628 -11.094 1.00 93.44 153 TYR A N 1
ATOM 1285 C CA . TYR A 1 153 ? -9.120 -18.236 -11.651 1.00 93.44 153 TYR A CA 1
ATOM 1286 C C . TYR A 1 153 ? -8.236 -19.446 -11.960 1.00 93.44 153 TYR A C 1
ATOM 1288 O O . TYR A 1 153 ? -8.270 -20.445 -11.238 1.00 93.44 153 TYR A O 1
ATOM 1296 N N . PRO A 1 154 ? -7.364 -19.360 -12.976 1.00 90.88 154 PRO A N 1
ATOM 1297 C CA . PRO A 1 154 ? -6.364 -20.388 -13.198 1.00 90.88 154 PRO A CA 1
ATOM 1298 C C . PRO A 1 154 ? -5.367 -20.399 -12.028 1.00 90.88 154 PRO A C 1
ATOM 1300 O O . PRO A 1 154 ? -4.963 -19.355 -11.509 1.00 90.88 154 PRO A O 1
ATOM 1303 N N . LEU A 1 155 ? -4.945 -21.596 -11.606 1.00 89.06 155 LEU A N 1
ATOM 1304 C CA . LEU A 1 155 ? -3.965 -21.751 -10.522 1.00 89.06 155 LEU A CA 1
ATOM 1305 C C . LEU A 1 155 ? -2.593 -21.195 -10.912 1.00 89.06 155 LEU A C 1
ATOM 1307 O O . LEU A 1 155 ? -1.919 -20.533 -10.118 1.00 89.06 155 LEU A O 1
ATOM 1311 N N . ARG A 1 156 ? -2.176 -21.489 -12.146 1.00 88.88 156 ARG A N 1
ATOM 1312 C CA . ARG A 1 156 ? -0.887 -21.089 -12.702 1.00 88.88 156 ARG A CA 1
ATOM 1313 C C . ARG A 1 156 ? -1.080 -20.204 -13.915 1.00 88.88 156 ARG A C 1
ATOM 1315 O O . ARG A 1 156 ? -2.010 -20.379 -14.698 1.00 88.88 156 ARG A O 1
ATOM 1322 N N . LEU A 1 157 ? -0.146 -19.283 -14.054 1.00 86.19 157 LEU A N 1
ATOM 1323 C CA . LEU A 1 157 ? -0.041 -18.360 -15.155 1.00 86.19 157 LEU A CA 1
ATOM 1324 C C . LEU A 1 157 ? 1.044 -18.862 -16.117 1.00 86.19 157 LEU A C 1
ATOM 1326 O O . LEU A 1 157 ? 2.177 -19.115 -15.704 1.00 86.19 157 LEU A O 1
ATOM 1330 N N . ASN A 1 158 ? 0.697 -18.999 -17.395 1.00 77.94 158 ASN A N 1
ATOM 1331 C CA . ASN A 1 158 ? 1.626 -19.340 -18.471 1.00 77.94 158 ASN A CA 1
ATOM 1332 C C . ASN A 1 158 ? 1.780 -18.115 -19.376 1.00 77.94 158 ASN A C 1
ATOM 1334 O O . ASN A 1 158 ? 1.364 -18.112 -20.528 1.00 77.94 158 ASN A O 1
ATOM 1338 N N . TYR A 1 159 ? 2.332 -17.042 -18.808 1.00 66.31 159 TYR A N 1
ATOM 1339 C CA . TYR A 1 159 ? 2.413 -15.740 -19.461 1.00 66.31 159 TYR A CA 1
ATOM 1340 C C . TYR A 1 159 ? 3.757 -15.056 -19.177 1.00 66.31 159 TYR A C 1
ATOM 1342 O O . TYR A 1 159 ? 4.270 -15.091 -18.054 1.00 66.31 159 TYR A O 1
ATOM 1350 N N . GLY A 1 160 ? 4.316 -14.416 -20.211 1.00 63.12 160 GLY A N 1
ATOM 1351 C CA . GLY A 1 160 ? 5.604 -13.722 -20.164 1.00 63.12 160 GLY A CA 1
ATOM 1352 C C . GLY A 1 160 ? 6.799 -14.650 -19.910 1.00 63.12 160 GLY A C 1
ATOM 1353 O O . GLY A 1 160 ? 6.753 -15.846 -20.183 1.00 63.12 160 GLY A O 1
ATOM 1354 N N . GLN A 1 161 ? 7.877 -14.096 -19.349 1.00 56.53 161 GLN A N 1
ATOM 1355 C CA . GLN A 1 161 ? 9.107 -14.835 -19.019 1.00 56.53 161 GLN A CA 1
ATOM 1356 C C . GLN A 1 161 ? 8.997 -15.704 -17.749 1.00 56.53 161 GLN A C 1
ATOM 1358 O O . GLN A 1 161 ? 10.008 -16.215 -17.272 1.00 56.53 161 GLN A O 1
ATOM 1363 N N . VAL A 1 162 ? 7.802 -15.868 -17.162 1.00 61.94 162 VAL A N 1
ATOM 1364 C CA . VAL A 1 162 ? 7.630 -16.630 -15.909 1.00 61.94 162 VAL A CA 1
ATOM 1365 C C . VAL A 1 162 ? 6.579 -17.743 -16.041 1.00 61.94 162 VAL A C 1
ATOM 1367 O O . VAL A 1 162 ? 5.567 -17.729 -15.332 1.00 61.94 162 VAL A O 1
ATOM 1370 N N . PRO A 1 163 ? 6.792 -18.720 -16.945 1.00 67.94 163 PRO A N 1
ATOM 1371 C CA . PRO A 1 163 ? 5.873 -19.839 -17.123 1.00 67.94 163 PRO A CA 1
ATOM 1372 C C . PRO A 1 163 ? 5.723 -20.653 -15.830 1.00 67.94 163 PRO A C 1
ATOM 1374 O O . PRO A 1 163 ? 6.695 -20.938 -15.129 1.00 67.94 163 PRO A O 1
ATOM 1377 N N . GLY A 1 164 ? 4.485 -21.028 -15.501 1.00 79.69 164 GLY A N 1
ATOM 1378 C CA . GLY A 1 164 ? 4.171 -21.897 -14.367 1.00 79.69 164 GLY A CA 1
ATOM 1379 C C . GLY A 1 164 ? 4.108 -21.210 -12.997 1.00 79.69 164 GLY A C 1
ATOM 1380 O O . GLY A 1 164 ? 3.921 -21.897 -11.984 1.00 79.69 164 GLY A O 1
ATOM 1381 N N . LYS A 1 165 ? 4.223 -19.877 -12.918 1.00 86.88 165 LYS A N 1
ATOM 1382 C CA . LYS A 1 165 ? 4.069 -19.143 -11.650 1.00 86.88 165 LYS A CA 1
ATOM 1383 C C . LYS A 1 165 ? 2.628 -19.215 -11.144 1.00 86.88 165 LYS A C 1
ATOM 1385 O O . LYS A 1 165 ? 1.690 -19.135 -11.928 1.00 86.88 165 LYS A O 1
ATOM 1390 N N . TYR A 1 166 ? 2.437 -19.334 -9.830 1.00 89.06 166 TYR A N 1
ATOM 1391 C CA . TYR A 1 166 ? 1.103 -19.217 -9.235 1.00 89.06 166 TYR A CA 1
ATOM 1392 C C . TYR A 1 166 ? 0.527 -17.819 -9.478 1.00 89.06 166 TYR A C 1
ATOM 1394 O O . TYR A 1 166 ? 1.194 -16.823 -9.181 1.00 89.06 166 TYR A O 1
ATOM 1402 N N . LEU A 1 167 ? -0.712 -17.745 -9.973 1.00 90.69 167 LEU A N 1
ATOM 1403 C CA . LEU A 1 167 ? -1.371 -16.467 -10.261 1.00 90.69 167 LEU A CA 1
ATOM 1404 C C . LEU A 1 167 ? -1.506 -15.606 -8.995 1.00 90.69 167 LEU A C 1
ATOM 1406 O O . LEU A 1 167 ? -1.257 -14.408 -9.024 1.00 90.69 167 LEU A O 1
ATOM 1410 N N . THR A 1 168 ? -1.799 -16.230 -7.859 1.00 90.56 168 THR A N 1
ATOM 1411 C CA . THR A 1 168 ? -1.852 -15.576 -6.542 1.00 90.56 168 THR A CA 1
ATOM 1412 C C . THR A 1 168 ? -0.555 -14.845 -6.203 1.00 90.56 168 THR A C 1
ATOM 1414 O O . THR A 1 168 ? -0.582 -13.667 -5.876 1.00 90.56 168 THR A O 1
ATOM 1417 N N . THR A 1 169 ? 0.597 -15.505 -6.351 1.00 89.00 169 THR A N 1
ATOM 1418 C CA . THR A 1 169 ? 1.912 -14.884 -6.121 1.00 89.00 169 THR A CA 1
ATOM 1419 C C . THR A 1 169 ? 2.192 -13.773 -7.132 1.00 89.00 169 THR A C 1
ATOM 1421 O O . THR A 1 169 ? 2.758 -12.743 -6.781 1.00 89.00 169 THR A O 1
ATOM 1424 N N . TYR A 1 170 ? 1.788 -13.963 -8.387 1.00 91.06 170 TYR A N 1
ATOM 1425 C CA . TYR A 1 170 ? 1.929 -12.947 -9.426 1.00 91.06 170 TYR A CA 1
ATOM 1426 C C . TYR A 1 170 ? 1.140 -11.663 -9.112 1.00 91.06 170 TYR A C 1
ATOM 1428 O O . TYR A 1 170 ? 1.664 -10.567 -9.330 1.00 91.06 170 TYR A O 1
ATOM 1436 N N . ILE A 1 171 ? -0.083 -11.797 -8.585 1.00 93.00 171 ILE A N 1
ATOM 1437 C CA . ILE A 1 171 ? -0.934 -10.677 -8.163 1.00 93.00 171 ILE A CA 1
ATOM 1438 C C . ILE A 1 171 ? -0.345 -10.009 -6.918 1.00 93.00 171 ILE A C 1
ATOM 1440 O O . ILE A 1 171 ? -0.140 -8.800 -6.938 1.00 93.00 171 ILE A O 1
ATOM 1444 N N . THR A 1 172 ? 0.017 -10.772 -5.879 1.00 91.06 172 THR A N 1
ATOM 1445 C CA . THR A 1 172 ? 0.562 -10.203 -4.633 1.00 91.06 172 THR A CA 1
ATOM 1446 C C . THR A 1 172 ? 1.784 -9.315 -4.871 1.00 91.06 172 THR A C 1
ATOM 1448 O O . THR A 1 172 ? 1.868 -8.213 -4.330 1.00 91.06 172 THR A O 1
ATOM 1451 N N . GLU A 1 173 ? 2.709 -9.747 -5.734 1.00 89.38 173 GLU A N 1
ATOM 1452 C CA . GLU A 1 173 ? 3.912 -8.978 -6.083 1.00 89.38 173 GLU A CA 1
ATOM 1453 C C . GLU A 1 173 ? 3.624 -7.638 -6.778 1.00 89.38 173 GLU A C 1
ATOM 1455 O O . GLU A 1 173 ? 4.510 -6.787 -6.857 1.00 89.38 173 GLU A O 1
ATOM 1460 N N . ARG A 1 174 ? 2.413 -7.450 -7.309 1.00 92.38 174 ARG A N 1
ATOM 1461 C CA . ARG A 1 174 ? 1.962 -6.217 -7.972 1.00 92.38 174 ARG A CA 1
ATOM 1462 C C . ARG A 1 174 ? 1.091 -5.351 -7.078 1.00 92.38 174 ARG A C 1
ATOM 1464 O O . ARG A 1 174 ? 0.916 -4.175 -7.375 1.00 92.38 174 ARG A O 1
ATOM 1471 N N . THR A 1 175 ? 0.563 -5.904 -5.995 1.00 92.94 175 THR A N 1
ATOM 1472 C CA . THR A 1 175 ? -0.419 -5.231 -5.139 1.00 92.94 175 THR A CA 1
ATOM 1473 C C . THR A 1 175 ? 0.155 -4.824 -3.795 1.00 92.94 175 THR A C 1
ATOM 1475 O O . THR A 1 175 ? -0.606 -4.618 -2.858 1.00 92.94 175 THR A O 1
ATOM 1478 N N . PHE A 1 176 ? 1.487 -4.734 -3.671 1.00 88.75 176 PHE A N 1
ATOM 1479 C CA . PHE A 1 176 ? 2.184 -4.314 -2.445 1.00 88.75 176 PHE A CA 1
ATOM 1480 C C . PHE A 1 176 ? 1.794 -5.146 -1.210 1.00 88.75 176 PHE A C 1
ATOM 1482 O O . PHE A 1 176 ? 1.813 -4.652 -0.085 1.00 88.75 176 PHE A O 1
ATOM 1489 N N . SER A 1 177 ? 1.344 -6.387 -1.427 1.00 87.44 177 SER A N 1
ATOM 1490 C CA . SER A 1 177 ? 0.697 -7.224 -0.408 1.00 87.44 177 SER A CA 1
ATOM 1491 C C . SER A 1 177 ? -0.486 -6.561 0.324 1.00 87.44 177 SER A C 1
ATOM 1493 O O . SER A 1 177 ? -0.861 -6.984 1.416 1.00 87.44 177 SER A O 1
ATOM 1495 N N . ARG A 1 178 ? -1.107 -5.534 -0.273 1.00 88.31 178 ARG A N 1
ATOM 1496 C CA . ARG A 1 178 ? -2.261 -4.813 0.272 1.00 88.31 178 ARG A CA 1
ATOM 1497 C C . ARG A 1 178 ? -3.556 -5.563 -0.063 1.00 88.31 178 ARG A C 1
ATOM 1499 O O . ARG A 1 178 ? -3.867 -5.727 -1.246 1.00 88.31 178 ARG A O 1
ATOM 1506 N N . PRO A 1 179 ? -4.368 -5.954 0.939 1.00 91.06 179 PRO A N 1
ATOM 1507 C CA . PRO A 1 179 ? -5.628 -6.676 0.735 1.00 91.06 179 PRO A CA 1
ATOM 1508 C C . PRO A 1 179 ? -6.582 -6.024 -0.264 1.00 91.06 179 PRO A C 1
ATOM 1510 O O . PRO A 1 179 ? -7.159 -6.706 -1.110 1.00 91.06 179 PRO A O 1
ATOM 1513 N N . ARG A 1 180 ? -6.736 -4.697 -0.180 1.00 91.31 180 ARG A N 1
ATOM 1514 C CA . ARG A 1 180 ? -7.638 -3.931 -1.046 1.00 91.31 180 ARG A CA 1
ATOM 1515 C C . ARG A 1 180 ? -7.213 -4.014 -2.510 1.00 91.31 180 ARG A C 1
ATOM 1517 O O . ARG A 1 180 ? -8.033 -4.365 -3.352 1.00 91.31 180 ARG A O 1
ATOM 1524 N N . GLU A 1 181 ? -5.937 -3.752 -2.789 1.00 94.06 181 GLU A N 1
ATOM 1525 C CA . GLU A 1 181 ? -5.383 -3.793 -4.149 1.00 94.06 181 GLU A CA 1
ATOM 1526 C C . GLU A 1 181 ? -5.381 -5.227 -4.704 1.00 94.06 181 GLU A C 1
ATOM 1528 O O . GLU A 1 181 ? -5.738 -5.437 -5.860 1.00 94.06 181 GLU A O 1
ATOM 1533 N N . PHE A 1 182 ? -5.087 -6.233 -3.867 1.00 94.31 182 PHE A N 1
ATOM 1534 C CA . PHE A 1 182 ? -5.179 -7.649 -4.242 1.00 94.31 182 PHE A CA 1
ATOM 1535 C C . PHE A 1 182 ? -6.586 -8.025 -4.717 1.00 94.31 182 PHE A C 1
ATOM 1537 O O . PHE A 1 182 ? -6.759 -8.592 -5.796 1.00 94.31 182 PHE A O 1
ATOM 1544 N N . LEU A 1 183 ? -7.606 -7.680 -3.927 1.00 94.56 183 LEU A N 1
ATOM 1545 C CA . LEU A 1 183 ? -9.003 -7.968 -4.248 1.00 94.56 183 LEU A CA 1
ATOM 1546 C C . LEU A 1 183 ? -9.496 -7.176 -5.462 1.00 94.56 183 LEU A C 1
ATOM 1548 O O . LEU A 1 183 ? -10.233 -7.725 -6.278 1.00 94.56 183 LEU A O 1
ATOM 1552 N N . GLN A 1 184 ? -9.086 -5.912 -5.590 1.00 94.81 184 GLN A N 1
ATOM 1553 C CA . GLN A 1 184 ? -9.398 -5.080 -6.750 1.00 94.81 184 GLN A CA 1
ATOM 1554 C C . GLN A 1 184 ? -8.826 -5.688 -8.032 1.00 94.81 184 GLN A C 1
ATOM 1556 O O . GLN A 1 184 ? -9.543 -5.816 -9.020 1.00 94.81 184 GLN A O 1
ATOM 1561 N N . PHE A 1 185 ? -7.567 -6.127 -8.011 1.00 96.00 185 PHE A N 1
ATOM 1562 C CA . PHE A 1 185 ? -6.954 -6.750 -9.177 1.00 96.00 185 PHE A CA 1
ATOM 1563 C C . PHE A 1 185 ? -7.637 -8.088 -9.516 1.00 96.00 185 PHE A C 1
ATOM 1565 O O . PHE A 1 185 ? -7.992 -8.318 -10.669 1.00 96.00 185 PHE A O 1
ATOM 1572 N N . CYS A 1 186 ? -7.937 -8.931 -8.521 1.00 95.19 186 CYS A N 1
ATOM 1573 C CA . CYS A 1 186 ? -8.723 -10.154 -8.734 1.00 95.19 186 CYS A CA 1
ATOM 1574 C C . CYS A 1 186 ? -10.081 -9.856 -9.398 1.00 95.19 186 CYS A C 1
ATOM 1576 O O . CYS A 1 186 ? -10.453 -10.492 -10.381 1.00 95.19 186 CYS A O 1
ATOM 1578 N N . ARG A 1 187 ? -10.796 -8.837 -8.908 1.00 94.25 187 ARG A N 1
ATOM 1579 C CA . ARG A 1 187 ? -12.068 -8.394 -9.486 1.00 94.25 187 ARG A CA 1
ATOM 1580 C C . ARG A 1 187 ? -11.909 -7.946 -10.942 1.00 94.25 187 ARG A C 1
ATOM 1582 O O . ARG A 1 187 ? -12.676 -8.401 -11.785 1.00 94.25 187 ARG A O 1
ATOM 1589 N N . HIS A 1 188 ? -10.906 -7.125 -11.246 1.00 94.38 188 HIS A N 1
ATOM 1590 C CA . HIS A 1 188 ? -10.646 -6.684 -12.618 1.00 94.38 188 HIS A CA 1
ATOM 1591 C C . HIS A 1 188 ? -10.347 -7.851 -13.560 1.00 94.38 188 HIS A C 1
ATOM 1593 O O . HIS A 1 188 ? -10.807 -7.844 -14.694 1.00 94.38 188 HIS A O 1
ATOM 1599 N N . ILE A 1 189 ? -9.641 -8.886 -13.098 1.00 94.69 189 ILE A N 1
ATOM 1600 C CA . ILE A 1 189 ? -9.404 -10.095 -13.898 1.00 94.69 189 ILE A CA 1
ATOM 1601 C C . ILE A 1 189 ? -10.732 -10.752 -14.313 1.00 94.69 189 ILE A C 1
ATOM 1603 O O . ILE A 1 189 ? -10.882 -11.126 -15.472 1.00 94.69 189 ILE A O 1
ATOM 1607 N N . ILE A 1 190 ? -11.708 -10.859 -13.404 1.00 93.31 190 ILE A N 1
ATOM 1608 C CA . ILE A 1 190 ? -13.039 -11.389 -13.743 1.00 93.31 190 ILE A CA 1
ATOM 1609 C C . ILE A 1 190 ? -13.768 -10.455 -14.713 1.00 93.31 190 ILE A C 1
ATOM 1611 O O . ILE A 1 190 ? -14.263 -10.911 -15.737 1.00 93.31 190 ILE A O 1
ATOM 1615 N N . GLU A 1 191 ? -13.804 -9.152 -14.422 1.00 92.44 191 GLU A N 1
ATOM 1616 C CA . GLU A 1 191 ? -14.512 -8.152 -15.238 1.00 92.44 191 GLU A CA 1
ATOM 1617 C C . GLU A 1 191 ? -13.970 -8.037 -16.672 1.00 92.44 191 GLU A C 1
ATOM 1619 O O . GLU A 1 191 ? -14.693 -7.604 -17.566 1.00 92.44 191 GLU A O 1
ATOM 1624 N N . LYS A 1 192 ? -12.703 -8.405 -16.902 1.00 92.12 192 LYS A N 1
ATOM 1625 C CA . LYS A 1 192 ? -12.062 -8.381 -18.228 1.00 92.12 192 LYS A CA 1
ATOM 1626 C C . LYS A 1 192 ? -12.061 -9.727 -18.939 1.00 92.12 192 LYS A C 1
ATOM 1628 O O . LYS A 1 192 ? -11.586 -9.801 -20.072 1.00 92.12 192 LYS A O 1
ATOM 1633 N N . SER A 1 193 ? -12.586 -10.777 -18.310 1.00 91.19 193 SER A N 1
ATOM 1634 C CA . SER A 1 193 ? -12.771 -12.060 -18.982 1.00 91.19 193 SER A CA 1
ATOM 1635 C C . SER A 1 193 ? -13.800 -11.914 -20.095 1.00 91.19 193 SER A C 1
ATOM 1637 O O . SER A 1 193 ? -14.946 -11.555 -19.849 1.00 91.19 193 SER A O 1
ATOM 1639 N N . GLN A 1 194 ? -13.397 -12.228 -21.326 1.00 85.38 194 GLN A N 1
ATOM 1640 C CA . GLN A 1 194 ? -14.315 -12.310 -22.468 1.00 85.38 194 GLN A CA 1
ATOM 1641 C C . GLN A 1 194 ? -15.099 -13.630 -22.485 1.00 85.38 194 GLN A C 1
ATOM 1643 O O . GLN A 1 194 ? -16.094 -13.764 -23.191 1.00 85.38 194 GLN A O 1
ATOM 1648 N N . SER A 1 195 ? -14.640 -14.620 -21.716 1.00 83.69 195 SER A N 1
ATOM 1649 C CA . SER A 1 195 ? -15.292 -15.915 -21.563 1.00 83.69 195 SER A CA 1
ATOM 1650 C C . SER A 1 195 ? -16.322 -15.864 -20.439 1.00 83.69 195 SER A C 1
ATOM 1652 O O . SER A 1 195 ? -15.990 -15.489 -19.314 1.00 83.69 195 SER A O 1
ATOM 1654 N N . GLU A 1 196 ? -17.532 -16.348 -20.721 1.00 85.06 196 GLU A N 1
ATOM 1655 C CA . GLU A 1 196 ? -18.563 -16.630 -19.710 1.00 85.06 196 GLU A CA 1
ATOM 1656 C C . GLU A 1 196 ? -18.247 -17.885 -18.876 1.00 85.06 196 GLU A C 1
ATOM 1658 O O . GLU A 1 196 ? -18.863 -18.131 -17.840 1.00 85.06 196 GLU A O 1
ATOM 1663 N N . LYS A 1 197 ? -17.281 -18.704 -19.316 1.00 87.31 197 LYS A N 1
ATOM 1664 C CA . LYS A 1 197 ? -16.832 -19.892 -18.584 1.00 87.31 197 LYS A CA 1
ATOM 1665 C C . LYS A 1 197 ? -15.794 -19.525 -17.535 1.00 87.31 197 LYS A C 1
ATOM 1667 O O . LYS A 1 197 ? -14.873 -18.755 -17.812 1.00 87.31 197 LYS A O 1
ATOM 1672 N N . LEU A 1 198 ? -15.916 -20.174 -16.382 1.00 90.56 198 LEU A N 1
ATOM 1673 C CA . LEU A 1 198 ? -14.926 -20.173 -15.316 1.00 90.56 198 LEU A CA 1
ATOM 1674 C C . LEU A 1 198 ? -14.166 -21.513 -15.284 1.00 90.56 198 LEU A C 1
ATOM 1676 O O . LEU A 1 198 ? -14.749 -22.542 -15.641 1.00 90.56 198 LEU A O 1
ATOM 1680 N N . PRO A 1 199 ? -12.893 -21.532 -14.851 1.00 92.62 199 PRO A N 1
ATOM 1681 C CA . PRO A 1 199 ? -12.072 -20.388 -14.438 1.00 92.62 199 PRO A CA 1
ATOM 1682 C C . PRO A 1 199 ? -11.764 -19.451 -15.612 1.00 92.62 199 PRO A C 1
ATOM 1684 O O . PRO A 1 199 ? -11.754 -19.893 -16.760 1.00 92.62 199 PRO A O 1
ATOM 1687 N N . VAL A 1 200 ? -11.509 -18.169 -15.334 1.00 91.81 200 VAL A N 1
ATOM 1688 C CA . VAL A 1 200 ? -11.207 -17.190 -16.384 1.00 91.81 200 VAL A CA 1
ATOM 1689 C C . VAL A 1 200 ? -9.988 -17.605 -17.209 1.00 91.81 200 VAL A C 1
ATOM 1691 O O . VAL A 1 200 ? -9.051 -18.246 -16.719 1.00 91.81 200 VAL A O 1
ATOM 1694 N N . LEU A 1 201 ? -9.990 -17.209 -18.476 1.00 88.31 201 LEU A N 1
ATOM 1695 C CA . LEU A 1 201 ? -8.860 -17.422 -19.368 1.00 88.31 201 LEU A CA 1
ATOM 1696 C C . LEU A 1 201 ? -7.696 -16.472 -19.012 1.00 88.31 201 LEU A C 1
ATOM 1698 O O . LEU A 1 201 ? -7.863 -15.447 -18.350 1.00 88.31 201 LEU A O 1
ATOM 1702 N N . GLN A 1 202 ? -6.472 -16.850 -19.395 1.00 84.69 202 GLN A N 1
ATOM 1703 C CA . GLN A 1 202 ? -5.260 -16.111 -19.004 1.00 84.69 202 GLN A CA 1
ATOM 1704 C C . GLN A 1 202 ? -5.116 -14.748 -19.703 1.00 84.69 202 GLN A C 1
ATOM 1706 O O . GLN A 1 202 ? -4.424 -13.870 -19.192 1.00 84.69 202 GLN A O 1
ATOM 1711 N N . ASP A 1 203 ? -5.772 -14.554 -20.842 1.00 86.44 203 ASP A N 1
ATOM 1712 C CA . ASP A 1 203 ? -5.860 -13.281 -21.567 1.00 86.44 203 ASP A CA 1
ATOM 1713 C C . ASP A 1 203 ? -6.494 -12.167 -20.716 1.00 86.44 203 ASP A C 1
ATOM 1715 O O . ASP A 1 203 ? -6.005 -11.034 -20.713 1.00 86.44 203 ASP A O 1
ATOM 1719 N N . ALA A 1 204 ? -7.498 -12.504 -19.903 1.00 91.50 204 ALA A N 1
ATOM 1720 C CA . ALA A 1 204 ? -8.140 -11.581 -18.972 1.00 91.50 204 ALA A CA 1
ATOM 1721 C C . ALA A 1 204 ? -7.140 -10.978 -17.969 1.00 91.50 204 ALA A C 1
ATOM 1723 O O . ALA A 1 204 ? -7.223 -9.797 -17.625 1.00 91.50 204 ALA A O 1
ATOM 1724 N N . VAL A 1 205 ? -6.141 -11.767 -17.548 1.00 90.44 205 VAL A N 1
ATOM 1725 C CA . VAL A 1 205 ? -5.085 -11.320 -16.626 1.00 90.44 205 VAL A CA 1
ATOM 1726 C C . VAL A 1 205 ? -4.228 -10.229 -17.259 1.00 90.44 205 VAL A C 1
ATOM 1728 O O . VAL A 1 205 ? -3.912 -9.249 -16.589 1.00 90.44 205 VAL A O 1
ATOM 1731 N N . HIS A 1 206 ? -3.889 -10.353 -18.546 1.00 87.12 206 HIS A N 1
ATOM 1732 C CA . HIS A 1 206 ? -3.110 -9.337 -19.259 1.00 87.12 206 HIS A CA 1
ATOM 1733 C C . HIS A 1 206 ? -3.867 -8.008 -19.330 1.00 87.12 206 HIS A C 1
ATOM 1735 O O . HIS A 1 206 ? -3.302 -6.945 -19.062 1.00 87.12 206 HIS A O 1
ATOM 1741 N N . ILE A 1 207 ? -5.137 -8.052 -19.739 1.00 90.88 207 ILE A N 1
ATOM 1742 C CA . ILE A 1 207 ? -5.965 -6.850 -19.893 1.00 90.88 207 ILE A CA 1
ATOM 1743 C C . ILE A 1 207 ? -6.145 -6.171 -18.530 1.00 90.88 207 ILE A C 1
ATOM 1745 O O . ILE A 1 207 ? -5.932 -4.964 -18.408 1.00 90.88 207 ILE A O 1
ATOM 1749 N N . ALA A 1 208 ? -6.439 -6.953 -17.489 1.00 94.50 208 ALA A N 1
ATOM 1750 C CA . ALA A 1 208 ? -6.555 -6.448 -16.129 1.00 94.50 208 ALA A CA 1
ATOM 1751 C C . ALA A 1 208 ? -5.232 -5.873 -15.593 1.00 94.50 208 ALA A C 1
ATOM 1753 O O . ALA A 1 208 ? -5.255 -4.831 -14.947 1.00 94.50 208 ALA A O 1
ATOM 1754 N N . GLU A 1 209 ? -4.077 -6.491 -15.876 1.00 93.25 209 GLU A N 1
ATOM 1755 C CA . GLU A 1 209 ? -2.761 -5.968 -15.468 1.00 93.25 209 GLU A CA 1
ATOM 1756 C C . GLU A 1 209 ? -2.486 -4.601 -16.101 1.00 93.25 209 GLU A C 1
ATOM 1758 O O . GLU A 1 209 ? -2.010 -3.695 -15.417 1.00 93.25 209 GLU A O 1
ATOM 1763 N N . ARG A 1 210 ? -2.811 -4.429 -17.388 1.00 92.56 210 ARG A N 1
ATOM 1764 C CA . ARG A 1 210 ? -2.677 -3.142 -18.083 1.00 92.56 210 ARG A CA 1
ATOM 1765 C C . ARG A 1 210 ? -3.511 -2.063 -17.397 1.00 92.56 210 ARG A C 1
ATOM 1767 O O . ARG A 1 210 ? -3.002 -0.981 -17.110 1.00 92.56 210 ARG A O 1
ATOM 1774 N N . GLU A 1 211 ? -4.785 -2.333 -17.129 1.00 94.56 211 GLU A N 1
ATOM 1775 C CA . GLU A 1 211 ? -5.660 -1.360 -16.466 1.00 94.56 211 GLU A CA 1
ATOM 1776 C C . GLU A 1 211 ? -5.222 -1.068 -15.032 1.00 94.56 211 GLU A C 1
ATOM 1778 O O . GLU A 1 211 ? -5.154 0.097 -14.639 1.00 94.56 211 GLU A O 1
ATOM 1783 N N . TYR A 1 212 ? -4.844 -2.104 -14.285 1.00 96.00 212 TYR A N 1
ATOM 1784 C CA . TYR A 1 212 ? -4.316 -1.975 -12.934 1.00 96.00 212 TYR A CA 1
ATOM 1785 C C . TYR A 1 212 ? -3.038 -1.128 -12.906 1.00 96.00 212 TYR A C 1
ATOM 1787 O O . TYR A 1 212 ? -2.918 -0.227 -12.083 1.00 96.00 212 TYR A O 1
ATOM 1795 N N . SER A 1 213 ? -2.106 -1.354 -13.834 1.00 95.38 213 SER A N 1
ATOM 1796 C CA . SER A 1 213 ? -0.849 -0.604 -13.910 1.00 95.38 213 SER A CA 1
ATOM 1797 C C . SER A 1 213 ? -1.072 0.869 -14.267 1.00 95.38 213 SER A C 1
ATOM 1799 O O . SER A 1 213 ? -0.486 1.754 -13.644 1.00 95.38 213 SER A O 1
ATOM 1801 N N . ASN A 1 214 ? -1.988 1.149 -15.203 1.00 95.50 214 ASN A N 1
ATOM 1802 C CA . ASN A 1 214 ? -2.435 2.511 -15.518 1.00 95.50 214 ASN A CA 1
ATOM 1803 C C . ASN A 1 214 ? -3.083 3.198 -14.309 1.00 95.50 214 ASN A C 1
ATOM 1805 O O . ASN A 1 214 ? -2.803 4.361 -14.019 1.00 95.50 214 ASN A O 1
ATOM 1809 N N . TRP A 1 215 ? -3.975 2.491 -13.612 1.00 96.31 215 TRP A N 1
ATOM 1810 C CA . TRP A 1 215 ? -4.590 2.989 -12.388 1.00 96.31 215 TRP A CA 1
ATOM 1811 C C . TRP A 1 215 ? -3.534 3.266 -11.318 1.00 96.31 215 TRP A C 1
ATOM 1813 O O . TRP A 1 215 ? -3.568 4.341 -10.735 1.00 96.31 215 TRP A O 1
ATOM 1823 N N . LYS A 1 216 ? -2.553 2.377 -11.126 1.00 96.88 216 LYS A N 1
ATOM 1824 C CA . LYS A 1 216 ? -1.535 2.526 -10.082 1.00 96.88 216 LYS A CA 1
ATOM 1825 C C . LYS A 1 216 ? -0.629 3.738 -10.292 1.00 96.88 216 LYS A C 1
ATOM 1827 O O . LYS A 1 216 ? -0.276 4.391 -9.317 1.00 96.88 216 LYS A O 1
ATOM 1832 N N . VAL A 1 217 ? -0.282 4.074 -11.539 1.00 96.56 217 VAL A N 1
ATOM 1833 C CA . VAL A 1 217 ? 0.431 5.332 -11.833 1.00 96.56 217 VAL A CA 1
ATOM 1834 C C . VAL A 1 217 ? -0.416 6.537 -11.424 1.00 96.56 217 VAL A C 1
ATOM 1836 O O . VAL A 1 217 ? 0.077 7.403 -10.710 1.00 96.56 217 VAL A O 1
ATOM 1839 N N . ARG A 1 218 ? -1.700 6.573 -11.805 1.00 96.88 218 ARG A N 1
ATOM 1840 C CA . ARG A 1 218 ? -2.606 7.678 -11.439 1.00 96.88 218 ARG A CA 1
ATOM 1841 C C . ARG A 1 218 ? -2.839 7.780 -9.932 1.00 96.88 218 ARG A C 1
ATOM 1843 O O . ARG A 1 218 ? -2.867 8.885 -9.411 1.00 96.88 218 ARG A O 1
ATOM 1850 N N . ASP A 1 219 ? -2.989 6.645 -9.253 1.00 96.06 219 ASP A N 1
ATOM 1851 C CA . ASP A 1 219 ? -3.125 6.536 -7.795 1.00 96.06 219 ASP A CA 1
ATOM 1852 C C . ASP A 1 219 ? -1.907 7.158 -7.099 1.00 96.06 219 ASP A C 1
ATOM 1854 O O . ASP A 1 219 ? -2.056 8.062 -6.281 1.00 96.06 219 ASP A O 1
ATOM 1858 N N . LEU A 1 220 ? -0.699 6.774 -7.527 1.00 95.88 220 LEU A N 1
ATOM 1859 C CA . LEU A 1 220 ? 0.551 7.314 -6.997 1.00 95.88 220 LEU A CA 1
ATOM 1860 C C . LEU A 1 220 ? 0.697 8.822 -7.263 1.00 95.88 220 LEU A C 1
ATOM 1862 O O . LEU A 1 220 ? 1.080 9.583 -6.379 1.00 95.88 220 LEU A O 1
ATOM 1866 N N . VAL A 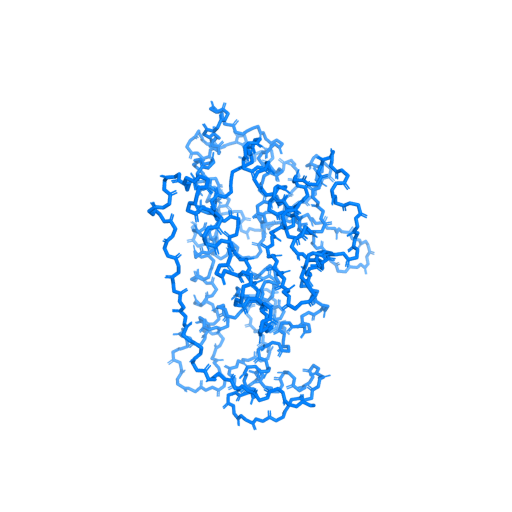1 221 ? 0.379 9.275 -8.477 1.00 96.62 221 VAL A N 1
ATOM 1867 C CA . VAL A 1 221 ? 0.423 10.703 -8.828 1.00 96.62 221 VAL A CA 1
ATOM 1868 C C . VAL A 1 221 ? -0.589 11.497 -8.001 1.00 96.62 221 VAL A C 1
ATOM 1870 O O . VAL A 1 221 ? -0.258 12.565 -7.489 1.00 96.62 221 VAL A O 1
ATOM 1873 N N . GLY A 1 222 ? -1.800 10.965 -7.826 1.00 94.25 222 GLY A N 1
ATOM 1874 C CA . GLY A 1 222 ? -2.856 11.571 -7.020 1.00 94.25 222 GLY A CA 1
ATOM 1875 C C . GLY A 1 222 ? -2.456 11.720 -5.553 1.00 94.25 222 GLY A C 1
ATOM 1876 O O . GLY A 1 222 ? -2.611 12.813 -5.003 1.00 94.25 222 GLY A O 1
ATOM 1877 N N . GLU A 1 223 ? -1.870 10.670 -4.964 1.00 90.75 223 GLU A N 1
ATOM 1878 C CA . GLU A 1 223 ? -1.396 10.634 -3.570 1.00 90.75 223 GLU A CA 1
ATOM 1879 C C . GLU A 1 223 ? -0.426 11.784 -3.268 1.00 90.75 223 GLU A C 1
ATOM 1881 O O . GLU A 1 223 ? -0.515 12.434 -2.228 1.00 90.75 223 GLU A O 1
ATOM 1886 N N . TYR A 1 224 ? 0.452 12.097 -4.220 1.00 91.88 224 TYR A N 1
ATOM 1887 C CA . TYR A 1 224 ? 1.517 13.080 -4.044 1.00 91.88 224 TYR A CA 1
ATOM 1888 C C . TYR A 1 224 ? 1.265 14.432 -4.732 1.00 91.88 224 TYR A C 1
ATOM 1890 O O . TYR A 1 224 ? 2.083 15.346 -4.609 1.00 91.88 224 TYR A O 1
ATOM 1898 N N . SER A 1 225 ? 0.124 14.607 -5.403 1.00 90.75 225 SER A N 1
ATOM 1899 C CA . SER A 1 225 ? -0.206 15.792 -6.218 1.00 90.75 225 SER A CA 1
ATOM 1900 C C . SER A 1 225 ? -0.207 17.125 -5.454 1.00 90.75 225 SER A C 1
ATOM 1902 O O . SER A 1 225 ? 0.066 18.184 -6.031 1.00 90.75 225 SER A O 1
ATOM 1904 N N . LYS A 1 226 ? -0.499 17.103 -4.145 1.00 86.56 226 LYS A N 1
ATOM 1905 C CA . LYS A 1 226 ? -0.461 18.296 -3.278 1.00 86.56 226 LYS A CA 1
ATOM 1906 C C . LYS A 1 226 ? 0.966 18.764 -2.980 1.00 86.56 226 LYS A C 1
ATOM 1908 O O . LYS A 1 226 ? 1.169 19.947 -2.733 1.00 86.56 226 LYS A O 1
ATOM 1913 N N . THR A 1 227 ? 1.942 17.859 -3.015 1.00 87.75 227 THR A N 1
ATOM 1914 C CA . THR A 1 227 ? 3.340 18.133 -2.645 1.00 87.75 227 THR A CA 1
ATOM 1915 C C . THR A 1 227 ? 4.240 18.269 -3.867 1.00 87.75 227 THR A C 1
ATOM 1917 O O . THR A 1 227 ? 5.129 19.121 -3.879 1.00 87.75 227 THR A O 1
ATOM 1920 N N . TYR A 1 228 ? 4.004 17.455 -4.896 1.00 93.62 228 TYR A N 1
ATOM 1921 C CA . TYR A 1 228 ? 4.902 17.299 -6.032 1.00 93.62 228 TYR A CA 1
ATOM 1922 C C . TYR A 1 228 ? 4.195 17.552 -7.368 1.00 93.62 228 TYR A C 1
ATOM 1924 O O . TYR A 1 228 ? 3.106 17.039 -7.620 1.00 93.62 228 TYR A O 1
ATOM 1932 N N . GLU A 1 229 ? 4.840 18.327 -8.240 1.00 95.00 229 GLU A N 1
ATOM 1933 C CA . GLU A 1 229 ? 4.503 18.446 -9.666 1.00 95.00 229 GLU A CA 1
ATOM 1934 C C . GLU A 1 229 ? 5.434 17.570 -10.505 1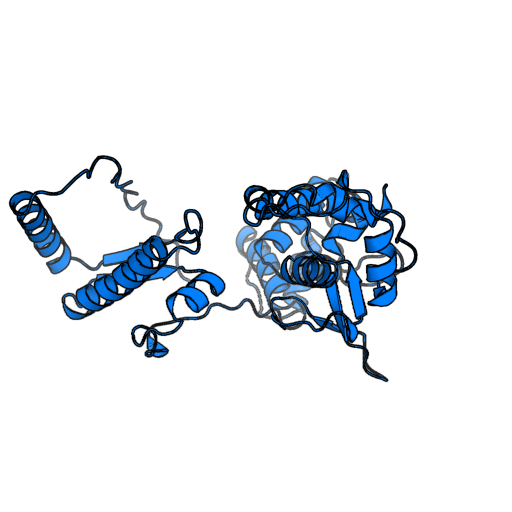.00 95.00 229 GLU A C 1
ATOM 1936 O O . GLU A 1 229 ? 6.485 17.126 -10.036 1.00 95.00 229 GLU A O 1
ATOM 1941 N N . ASN A 1 230 ? 5.043 17.322 -11.756 1.00 96.38 230 ASN A N 1
ATOM 1942 C CA . ASN A 1 230 ? 5.805 16.546 -12.741 1.00 96.38 230 ASN A CA 1
ATOM 1943 C C . ASN A 1 230 ? 6.095 15.086 -12.345 1.00 96.38 230 ASN A C 1
ATOM 1945 O O . ASN A 1 230 ? 6.858 14.407 -13.028 1.00 96.38 230 ASN A O 1
ATOM 1949 N N . LEU A 1 231 ? 5.468 14.561 -11.283 1.00 96.88 231 LEU A N 1
ATOM 1950 C CA . LEU A 1 231 ? 5.646 13.169 -10.854 1.00 96.88 231 LEU A CA 1
ATOM 1951 C C . LEU A 1 231 ? 5.250 12.175 -11.951 1.00 96.88 231 LEU A C 1
ATOM 1953 O O . LEU A 1 231 ? 5.970 11.208 -12.183 1.00 96.88 231 LEU A O 1
ATOM 1957 N N . GLU A 1 232 ? 4.142 12.423 -12.651 1.00 96.56 232 GLU A N 1
ATOM 1958 C CA . GLU A 1 232 ? 3.731 11.567 -13.765 1.00 96.56 232 GLU A CA 1
ATOM 1959 C C . GLU A 1 232 ? 4.803 11.551 -14.858 1.00 96.56 232 GLU A C 1
ATOM 1961 O O . GLU A 1 232 ? 5.309 10.485 -15.189 1.00 96.56 232 GLU A O 1
ATOM 1966 N N . ASN A 1 233 ? 5.238 12.720 -15.336 1.00 96.00 233 ASN A N 1
ATOM 1967 C CA . ASN A 1 233 ? 6.294 12.835 -16.346 1.00 96.00 233 ASN A CA 1
ATOM 1968 C C . ASN A 1 233 ? 7.602 12.164 -15.902 1.00 96.00 233 ASN A C 1
ATOM 1970 O O . ASN A 1 233 ? 8.255 11.496 -16.702 1.00 96.00 233 ASN A O 1
ATOM 1974 N N . CYS A 1 234 ? 7.962 12.290 -14.621 1.00 95.88 234 CYS A N 1
ATOM 1975 C CA . CYS A 1 234 ? 9.115 11.608 -14.045 1.00 95.88 234 CYS A CA 1
ATOM 1976 C C . CYS A 1 234 ? 8.954 10.084 -14.110 1.00 95.88 234 CYS A C 1
ATOM 1978 O O . CYS A 1 234 ? 9.843 9.400 -14.608 1.00 95.88 234 CYS A O 1
ATOM 1980 N N . ILE A 1 235 ? 7.814 9.536 -13.680 1.00 95.50 235 ILE A N 1
ATOM 1981 C CA . ILE A 1 235 ? 7.530 8.095 -13.762 1.00 95.50 235 ILE A CA 1
ATOM 1982 C C . ILE A 1 235 ? 7.566 7.625 -15.220 1.00 95.50 235 ILE A C 1
ATOM 1984 O O . ILE A 1 235 ? 8.193 6.613 -15.526 1.00 95.50 235 ILE A O 1
ATOM 1988 N N . LEU A 1 236 ? 6.932 8.370 -16.126 1.00 94.56 236 LEU A N 1
ATOM 1989 C CA . LEU A 1 236 ? 6.848 8.019 -17.541 1.00 94.56 236 LEU A CA 1
ATOM 1990 C C . LEU A 1 236 ? 8.185 8.148 -18.273 1.00 94.56 236 LEU A C 1
ATOM 1992 O O . LEU A 1 236 ? 8.375 7.471 -19.280 1.00 94.56 236 LEU A O 1
ATOM 1996 N N . SER A 1 237 ? 9.138 8.927 -17.754 1.00 93.69 237 SER A N 1
ATOM 1997 C CA . SER A 1 237 ? 10.494 8.989 -18.309 1.00 93.69 237 SER A CA 1
ATOM 1998 C C . SER A 1 237 ? 11.218 7.637 -18.267 1.00 93.69 237 SER A C 1
ATOM 2000 O O . SER A 1 237 ? 12.099 7.402 -19.083 1.00 93.69 237 SER A O 1
ATOM 2002 N N . PHE A 1 238 ? 10.816 6.721 -17.376 1.00 92.06 238 PHE A N 1
ATOM 2003 C CA . PHE A 1 238 ? 11.344 5.352 -17.315 1.00 92.06 238 PHE A CA 1
ATOM 2004 C C . PHE A 1 238 ? 10.753 4.415 -18.386 1.00 92.06 238 PHE A C 1
ATOM 2006 O O . PHE A 1 238 ? 11.076 3.223 -18.404 1.00 92.06 238 PHE A O 1
ATOM 2013 N N . SER A 1 239 ? 9.876 4.910 -19.264 1.00 88.25 239 SER A N 1
ATOM 2014 C CA . SER A 1 239 ? 9.388 4.130 -20.407 1.00 88.25 239 SER A CA 1
ATOM 2015 C C . SER A 1 239 ? 10.554 3.764 -21.327 1.00 88.25 239 SER A C 1
ATOM 2017 O O . SER A 1 239 ? 11.530 4.502 -21.442 1.00 88.25 239 SER A O 1
ATOM 2019 N N . GLY A 1 240 ? 10.511 2.580 -21.934 1.00 71.50 240 GLY A N 1
ATOM 2020 C CA . GLY A 1 240 ? 11.629 2.079 -22.741 1.00 71.50 240 GLY A CA 1
ATOM 2021 C C . GLY A 1 240 ? 12.817 1.500 -21.951 1.00 71.50 240 GLY A C 1
ATOM 2022 O O . GLY A 1 240 ? 13.619 0.776 -22.541 1.00 71.50 240 GLY A O 1
ATOM 2023 N N . ALA A 1 241 ? 12.889 1.648 -20.616 1.00 62.31 241 ALA A N 1
ATOM 2024 C CA . ALA A 1 241 ? 13.850 0.925 -19.752 1.00 62.31 241 ALA A CA 1
ATOM 2025 C C . ALA A 1 241 ? 13.602 -0.607 -19.697 1.00 62.31 241 ALA A C 1
ATOM 2027 O O . ALA A 1 241 ? 14.198 -1.342 -18.910 1.00 62.31 241 ALA A O 1
ATOM 2028 N N . CYS A 1 242 ? 12.709 -1.111 -20.551 1.00 56.25 242 CYS A N 1
ATOM 2029 C CA . CYS A 1 242 ? 12.051 -2.411 -20.507 1.00 56.25 242 CYS A CA 1
ATOM 2030 C C . CYS A 1 242 ? 12.977 -3.628 -20.645 1.00 56.25 242 CYS A C 1
ATOM 2032 O O . CYS A 1 242 ? 12.508 -4.755 -20.480 1.00 56.25 242 CYS A O 1
ATOM 2034 N N . GLN A 1 243 ? 14.262 -3.436 -20.951 1.00 60.94 243 GLN A N 1
ATOM 2035 C CA . GLN A 1 243 ? 15.221 -4.538 -21.059 1.00 60.94 243 GLN A CA 1
ATOM 2036 C C . GLN A 1 243 ? 15.735 -5.001 -19.689 1.00 60.94 243 GLN A C 1
ATOM 2038 O O . GLN A 1 243 ? 16.017 -6.187 -19.521 1.00 60.94 243 GLN A O 1
ATOM 2043 N N . ASN A 1 244 ? 15.799 -4.107 -18.694 1.00 76.56 244 ASN A N 1
ATOM 2044 C CA . ASN A 1 244 ? 16.166 -4.452 -17.325 1.00 76.56 244 ASN A CA 1
ATOM 2045 C C . ASN A 1 244 ? 15.487 -3.512 -16.321 1.00 76.56 244 ASN A C 1
ATOM 2047 O O . ASN A 1 244 ? 15.753 -2.317 -16.286 1.00 76.56 244 ASN A O 1
ATOM 2051 N N . TRP A 1 245 ? 14.630 -4.071 -15.466 1.00 87.88 245 TRP A N 1
ATOM 2052 C CA . TRP A 1 245 ? 13.957 -3.309 -14.411 1.00 87.88 245 TRP A CA 1
ATOM 2053 C C . TRP A 1 245 ? 14.853 -3.044 -13.201 1.00 87.88 245 TRP A C 1
ATOM 2055 O O . TRP A 1 245 ? 14.462 -2.251 -12.347 1.00 87.88 245 TRP A O 1
ATOM 2065 N N . GLN A 1 246 ? 16.011 -3.712 -13.114 1.00 90.94 246 GLN A N 1
ATOM 2066 C CA . GLN A 1 246 ? 17.021 -3.452 -12.098 1.00 90.94 246 GLN A CA 1
ATOM 2067 C C . GLN A 1 246 ? 17.947 -2.329 -12.555 1.00 90.94 246 GLN A C 1
ATOM 2069 O O . GLN A 1 246 ? 18.557 -2.415 -13.618 1.00 90.94 246 GLN A O 1
ATOM 2074 N N . LEU A 1 247 ? 18.066 -1.304 -11.722 1.00 91.12 247 LEU A N 1
ATOM 2075 C CA . LEU A 1 247 ? 18.815 -0.087 -11.985 1.00 91.12 247 LEU A CA 1
ATOM 2076 C C . LEU A 1 247 ? 19.834 0.097 -10.863 1.00 91.12 247 LEU A C 1
ATOM 2078 O O . LEU A 1 247 ? 19.480 0.129 -9.677 1.00 91.12 247 LEU A O 1
ATOM 2082 N N . SER A 1 248 ? 21.111 0.192 -11.220 1.00 91.94 248 SER A N 1
ATOM 2083 C CA . SER A 1 248 ? 22.136 0.619 -10.274 1.00 91.94 248 SER A CA 1
ATOM 2084 C C . SER A 1 248 ? 21.940 2.094 -9.919 1.00 91.94 248 SER A C 1
ATOM 2086 O O . SER A 1 248 ? 21.247 2.837 -10.616 1.00 91.94 248 SER A O 1
ATOM 2088 N N . TYR A 1 249 ? 22.580 2.542 -8.839 1.00 92.25 249 TYR A N 1
ATOM 2089 C CA . TYR A 1 249 ? 22.627 3.967 -8.528 1.00 92.25 249 TYR A CA 1
ATOM 2090 C C . TYR A 1 249 ? 23.126 4.790 -9.723 1.00 92.25 249 TYR A C 1
ATOM 2092 O O . TYR A 1 249 ? 22.488 5.773 -10.079 1.00 92.25 249 TYR A O 1
ATOM 2100 N N . ALA A 1 250 ? 24.204 4.349 -10.383 1.00 92.12 250 ALA A N 1
ATOM 2101 C CA . ALA A 1 250 ? 24.763 5.032 -11.547 1.00 92.12 250 ALA A CA 1
ATOM 2102 C C . ALA A 1 250 ? 23.748 5.154 -12.695 1.00 92.12 250 ALA A C 1
ATOM 2104 O O . ALA A 1 250 ? 23.613 6.236 -13.260 1.00 92.12 250 ALA A O 1
ATOM 2105 N N . ASP A 1 251 ? 22.975 4.099 -12.974 1.00 92.06 251 ASP A N 1
ATOM 2106 C CA . ASP A 1 251 ? 21.927 4.140 -14.004 1.00 92.06 251 ASP A CA 1
ATOM 2107 C C . ASP A 1 251 ? 20.858 5.192 -13.670 1.00 92.06 251 ASP A C 1
ATOM 2109 O O . ASP A 1 251 ? 20.449 5.962 -14.536 1.00 92.06 251 ASP A O 1
ATOM 2113 N N . LEU A 1 252 ? 20.441 5.274 -12.400 1.00 93.12 252 LEU A N 1
ATOM 2114 C CA . LEU A 1 252 ? 19.470 6.269 -11.929 1.00 93.12 252 LEU A CA 1
ATOM 2115 C C . LEU A 1 252 ? 20.021 7.699 -11.989 1.00 93.12 252 LEU A C 1
ATOM 2117 O O . LEU A 1 252 ? 19.288 8.617 -12.352 1.00 93.12 252 LEU A O 1
ATOM 2121 N N . VAL A 1 253 ? 21.300 7.894 -11.656 1.00 93.00 253 VAL A N 1
ATOM 2122 C CA . VAL A 1 253 ? 21.998 9.185 -11.778 1.00 93.00 253 VAL A CA 1
ATOM 2123 C C . VAL A 1 253 ? 22.026 9.650 -13.230 1.00 93.00 253 VAL A C 1
ATOM 2125 O O . VAL A 1 253 ? 21.669 10.791 -13.530 1.00 93.00 253 VAL A O 1
ATOM 2128 N N . THR A 1 254 ? 22.449 8.768 -14.136 1.00 93.19 254 THR A N 1
ATOM 2129 C CA . THR A 1 254 ? 22.508 9.055 -15.569 1.00 93.19 254 THR A CA 1
ATOM 2130 C C . THR A 1 254 ? 21.120 9.353 -16.120 1.00 93.19 254 THR A C 1
ATOM 2132 O O . THR A 1 254 ? 20.951 10.353 -16.813 1.00 93.19 254 THR A O 1
ATOM 2135 N N . HIS A 1 255 ? 20.119 8.546 -15.758 1.00 92.12 255 HIS A N 1
ATOM 2136 C CA . HIS A 1 255 ? 18.723 8.787 -16.119 1.00 92.12 255 HIS A CA 1
ATOM 2137 C C . HIS A 1 255 ? 18.255 10.171 -15.665 1.00 92.12 255 HIS A C 1
ATOM 2139 O O . HIS A 1 255 ? 17.779 10.960 -16.475 1.00 92.12 255 HIS A O 1
ATOM 2145 N N . TYR A 1 256 ? 18.471 10.501 -14.387 1.00 91.44 256 TYR A N 1
ATOM 2146 C CA . TYR A 1 256 ? 18.075 11.781 -13.803 1.00 91.44 256 TYR A CA 1
ATOM 2147 C C . TYR A 1 256 ? 18.731 12.983 -14.492 1.00 91.44 256 TYR A C 1
ATOM 2149 O O . TYR A 1 256 ? 18.081 13.998 -14.739 1.00 91.44 256 TYR A O 1
ATOM 2157 N N . SER A 1 257 ? 20.015 12.860 -14.823 1.00 92.00 257 SER A N 1
ATOM 2158 C CA . SER A 1 257 ? 20.794 13.935 -15.447 1.00 92.00 257 SER A CA 1
ATOM 2159 C C . SER A 1 257 ? 20.303 14.270 -16.859 1.00 92.00 257 SER A C 1
ATOM 2161 O O . SER A 1 257 ? 20.478 15.398 -17.314 1.00 92.00 257 SER A O 1
ATOM 2163 N N . ASN A 1 258 ? 19.658 13.309 -17.524 1.00 93.00 258 ASN A N 1
ATOM 2164 C CA . ASN A 1 258 ? 19.090 13.454 -18.862 1.00 93.00 258 ASN A CA 1
ATOM 2165 C C . ASN A 1 258 ? 17.626 13.931 -18.862 1.00 93.00 258 ASN A C 1
ATOM 2167 O O . ASN A 1 258 ? 17.065 14.137 -19.937 1.00 93.00 258 ASN A O 1
ATOM 2171 N N . LEU A 1 259 ? 16.995 14.101 -17.693 1.00 93.19 259 LEU A N 1
ATOM 2172 C CA . LEU A 1 259 ? 15.616 14.584 -17.610 1.00 93.19 259 LEU A CA 1
ATOM 2173 C C . LEU A 1 259 ? 15.515 16.066 -17.984 1.00 93.19 259 LEU A C 1
ATOM 2175 O O . LEU A 1 259 ? 16.306 16.896 -17.521 1.00 93.19 259 LEU A O 1
ATOM 2179 N N . SER A 1 260 ? 14.477 16.411 -18.748 1.00 94.06 260 SER A N 1
ATOM 2180 C CA . SER A 1 260 ? 14.064 17.804 -18.927 1.00 94.06 260 SER A CA 1
ATOM 2181 C C . SER A 1 260 ? 13.466 18.369 -17.632 1.00 94.06 260 SER A C 1
ATOM 2183 O O . SER A 1 260 ? 13.080 17.628 -16.725 1.00 94.06 260 SER A O 1
ATOM 2185 N N . ASP A 1 261 ? 13.348 19.693 -17.528 1.00 91.88 261 ASP A N 1
ATOM 2186 C CA . ASP A 1 261 ? 12.781 20.322 -16.326 1.00 91.88 261 ASP A CA 1
ATOM 2187 C C . ASP A 1 261 ? 11.296 19.961 -16.115 1.00 91.88 261 ASP A C 1
ATOM 2189 O O . ASP A 1 261 ? 10.850 19.809 -14.978 1.00 91.88 261 ASP A O 1
ATOM 2193 N N . GLU A 1 262 ? 10.559 19.687 -17.197 1.00 92.81 262 GLU A N 1
ATOM 2194 C CA . GLU A 1 262 ? 9.176 19.180 -17.167 1.00 92.81 262 GLU A CA 1
ATOM 2195 C C . GLU A 1 262 ? 9.065 17.725 -16.675 1.00 92.81 262 GLU A C 1
ATOM 2197 O O . GLU A 1 262 ? 7.975 17.263 -16.334 1.00 92.81 262 GLU A O 1
ATOM 2202 N N . GLN A 1 263 ? 10.179 16.989 -16.634 1.00 94.06 263 GLN A N 1
ATOM 2203 C CA . GLN A 1 263 ? 10.262 15.619 -16.119 1.00 94.06 263 GLN A CA 1
ATOM 2204 C C . GLN A 1 263 ? 10.869 15.552 -14.715 1.00 94.06 263 GLN A C 1
ATOM 2206 O O . GLN A 1 263 ? 10.702 14.551 -14.017 1.00 94.06 263 GLN A O 1
ATOM 2211 N N . LYS A 1 264 ? 11.577 16.595 -14.272 1.00 94.62 264 LYS A N 1
ATOM 2212 C CA . LYS A 1 264 ? 12.112 16.667 -12.910 1.00 94.62 264 LYS A CA 1
ATOM 2213 C C . LYS A 1 264 ? 10.993 16.990 -11.933 1.00 94.62 264 LYS A C 1
ATOM 2215 O O . LYS A 1 264 ? 10.300 17.998 -12.071 1.00 94.62 264 LYS A O 1
ATOM 2220 N N . ILE A 1 265 ? 10.877 16.177 -10.885 1.00 95.94 265 ILE A N 1
ATOM 2221 C CA . ILE A 1 265 ? 9.900 16.401 -9.819 1.00 95.94 265 ILE A CA 1
ATOM 2222 C C . ILE A 1 265 ? 10.155 17.752 -9.157 1.00 95.94 265 ILE A C 1
ATOM 2224 O O . ILE A 1 265 ? 11.257 18.016 -8.667 1.00 95.94 265 ILE A O 1
ATOM 2228 N N . TYR A 1 266 ? 9.119 18.582 -9.116 1.00 95.56 266 TYR A N 1
ATOM 2229 C CA . TYR A 1 266 ? 9.143 19.884 -8.467 1.00 95.56 266 TYR A CA 1
ATOM 2230 C C . TYR A 1 266 ? 8.374 19.832 -7.147 1.00 95.56 266 TYR A C 1
ATOM 2232 O O . TYR A 1 266 ? 7.227 19.396 -7.106 1.00 95.56 266 TYR A O 1
ATOM 2240 N N . ASN A 1 267 ? 9.007 20.246 -6.051 1.00 93.69 267 ASN A N 1
ATOM 2241 C CA . ASN A 1 267 ? 8.387 20.296 -4.732 1.00 93.69 267 ASN A CA 1
ATOM 2242 C C . ASN A 1 267 ? 7.746 21.670 -4.508 1.00 93.69 267 ASN A C 1
ATOM 2244 O O . ASN A 1 267 ? 8.449 22.675 -4.381 1.00 93.69 267 ASN A O 1
ATOM 2248 N N . LYS A 1 268 ? 6.413 21.693 -4.398 1.00 90.44 268 LYS A N 1
ATOM 2249 C CA . LYS A 1 268 ? 5.611 22.913 -4.204 1.00 90.44 268 LYS A CA 1
ATOM 2250 C C . LYS A 1 268 ? 5.880 23.601 -2.866 1.00 90.44 268 LYS A C 1
ATOM 2252 O O . LYS A 1 268 ? 5.737 24.811 -2.758 1.00 90.44 268 LYS A O 1
ATOM 2257 N N . ILE A 1 269 ? 6.260 22.834 -1.844 1.00 85.88 269 ILE A N 1
ATOM 2258 C CA . ILE A 1 269 ? 6.474 23.337 -0.482 1.00 85.88 269 ILE A CA 1
ATOM 2259 C C . ILE A 1 269 ? 7.839 24.020 -0.378 1.00 85.88 269 ILE A C 1
ATOM 2261 O O . ILE A 1 269 ? 7.949 25.108 0.178 1.00 85.88 269 ILE A O 1
ATOM 2265 N N . SER A 1 270 ? 8.890 23.391 -0.914 1.00 89.31 270 SER A N 1
ATOM 2266 C CA . SER A 1 270 ? 10.245 23.959 -0.889 1.00 89.31 270 SER A CA 1
ATOM 2267 C C . SER A 1 270 ? 10.559 24.864 -2.084 1.00 89.31 270 SER A C 1
ATOM 2269 O O . SER A 1 270 ? 11.619 25.494 -2.096 1.00 89.31 270 SER A O 1
ATOM 2271 N N . ASN A 1 271 ? 9.652 24.938 -3.065 1.00 92.56 271 ASN A N 1
ATOM 2272 C CA . ASN A 1 271 ? 9.757 25.732 -4.290 1.00 92.56 271 ASN A CA 1
ATOM 2273 C C . ASN A 1 271 ? 11.009 25.391 -5.125 1.00 92.56 271 ASN A C 1
ATOM 2275 O O . ASN A 1 271 ? 11.677 26.277 -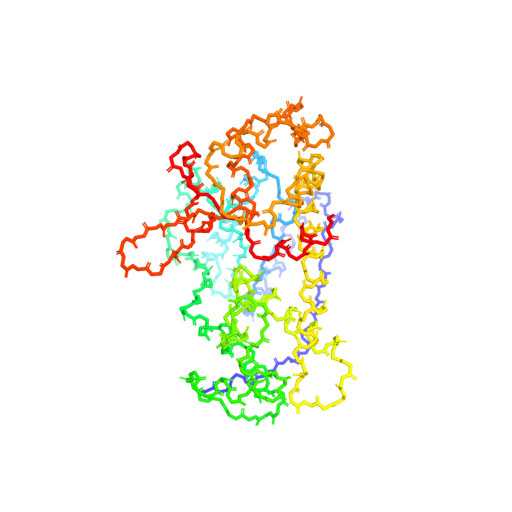5.666 1.00 92.56 271 ASN A O 1
ATOM 2279 N N . LYS A 1 272 ? 11.378 24.102 -5.172 1.00 94.50 272 LYS A N 1
ATOM 2280 C CA . LYS A 1 272 ? 12.604 23.597 -5.818 1.00 94.50 272 LYS A CA 1
ATOM 2281 C C . LYS A 1 272 ? 12.388 22.221 -6.441 1.00 94.50 272 LYS A C 1
ATOM 2283 O O . LYS A 1 272 ? 11.612 21.416 -5.928 1.00 94.50 272 LYS A O 1
ATOM 2288 N N . HIS A 1 273 ? 13.146 21.917 -7.494 1.00 94.94 273 HIS A N 1
ATOM 2289 C CA . HIS A 1 273 ? 13.277 20.539 -7.968 1.00 94.94 273 HIS A CA 1
ATOM 2290 C C . HIS A 1 273 ? 13.995 19.676 -6.931 1.00 94.94 273 HIS A C 1
ATOM 2292 O O . HIS A 1 273 ? 14.894 20.149 -6.229 1.00 94.94 273 HIS A O 1
ATOM 2298 N N . LEU A 1 274 ? 13.595 18.408 -6.838 1.00 93.94 274 LEU A N 1
ATOM 2299 C CA . LEU A 1 274 ? 14.291 17.452 -5.984 1.00 93.94 274 LEU A CA 1
ATOM 2300 C C . LEU A 1 274 ? 15.720 17.240 -6.483 1.00 93.94 274 LEU A C 1
ATOM 2302 O O . LEU A 1 274 ? 15.953 17.100 -7.679 1.00 93.94 274 LEU A O 1
ATOM 2306 N N . GLY A 1 275 ? 16.681 17.192 -5.562 1.00 92.62 275 GLY A N 1
ATOM 2307 C CA . GLY A 1 275 ? 18.020 16.711 -5.882 1.00 92.62 275 GLY A CA 1
ATOM 2308 C C . GLY A 1 275 ? 17.990 15.226 -6.248 1.00 92.62 275 GLY A C 1
ATOM 2309 O O . GLY A 1 275 ? 17.047 14.512 -5.920 1.00 92.62 275 GLY A O 1
ATOM 2310 N N . GLN A 1 276 ? 19.045 14.741 -6.892 1.00 91.94 276 GLN A N 1
ATOM 2311 C CA . GLN A 1 276 ? 19.151 13.351 -7.347 1.00 91.94 276 GLN A CA 1
ATOM 2312 C C . GLN A 1 276 ? 18.935 12.319 -6.225 1.00 91.94 276 GLN A C 1
ATOM 2314 O O . GLN A 1 276 ? 18.140 11.391 -6.369 1.00 91.94 276 GLN A O 1
ATOM 2319 N N . ASP A 1 277 ? 19.610 12.496 -5.088 1.00 92.56 277 ASP A N 1
ATOM 2320 C CA . ASP A 1 277 ? 19.479 11.591 -3.942 1.00 92.56 277 ASP A CA 1
ATOM 2321 C C . ASP A 1 277 ? 18.078 11.639 -3.338 1.00 92.56 277 ASP A C 1
ATOM 2323 O O . ASP A 1 277 ? 17.525 10.602 -2.969 1.00 92.56 277 ASP A O 1
ATOM 2327 N N . ASP A 1 278 ? 17.499 12.835 -3.248 1.00 93.06 278 ASP A N 1
ATOM 2328 C CA . ASP A 1 278 ? 16.161 13.034 -2.699 1.00 93.06 278 ASP A CA 1
ATOM 2329 C C . ASP A 1 278 ? 15.094 12.455 -3.623 1.00 93.06 278 ASP A C 1
ATOM 2331 O O . ASP A 1 278 ? 14.135 11.862 -3.137 1.00 93.06 278 ASP A O 1
ATOM 2335 N N . LEU A 1 279 ? 15.290 12.537 -4.942 1.00 94.06 279 LEU A N 1
ATOM 2336 C CA . LEU A 1 279 ? 14.437 11.884 -5.925 1.00 94.06 279 LEU A CA 1
ATOM 2337 C C . LEU A 1 279 ? 14.458 10.364 -5.748 1.00 94.06 279 LEU A C 1
ATOM 2339 O O . LEU A 1 279 ? 13.399 9.751 -5.658 1.00 94.06 279 LEU A O 1
ATOM 2343 N N . ILE A 1 280 ? 15.641 9.745 -5.679 1.00 95.00 280 ILE A N 1
ATOM 2344 C CA . ILE A 1 280 ? 15.749 8.283 -5.542 1.00 95.00 280 ILE A CA 1
ATOM 2345 C C . ILE A 1 280 ? 15.133 7.824 -4.216 1.00 95.00 280 ILE A C 1
ATOM 2347 O O . ILE A 1 280 ? 14.362 6.862 -4.194 1.00 95.00 280 ILE A O 1
ATOM 2351 N N . LYS A 1 281 ? 15.425 8.531 -3.115 1.00 94.94 281 LYS A N 1
ATOM 2352 C CA . LYS A 1 281 ? 14.812 8.261 -1.805 1.00 94.94 281 LYS A CA 1
ATOM 2353 C C . LYS A 1 281 ? 13.298 8.403 -1.871 1.00 94.94 281 LYS A C 1
ATOM 2355 O O . LYS A 1 281 ? 12.599 7.525 -1.380 1.00 94.94 281 LYS A O 1
ATOM 2360 N N . PHE A 1 282 ? 12.795 9.464 -2.497 1.00 94.94 282 PHE A N 1
ATOM 2361 C CA . PHE A 1 282 ? 11.365 9.683 -2.666 1.00 94.94 282 PHE A CA 1
ATOM 2362 C C . PHE A 1 282 ? 10.715 8.553 -3.472 1.00 94.94 282 PHE A C 1
ATOM 2364 O O . PHE A 1 282 ? 9.764 7.948 -2.990 1.00 94.94 282 PHE A O 1
ATOM 2371 N N . LEU A 1 283 ? 11.253 8.197 -4.642 1.00 95.94 283 LEU A N 1
ATOM 2372 C CA . LEU A 1 283 ? 10.711 7.122 -5.479 1.00 95.94 283 LEU A CA 1
ATOM 2373 C C . LEU A 1 283 ? 10.736 5.756 -4.771 1.00 95.94 283 LEU A C 1
ATOM 2375 O O . LEU A 1 283 ? 9.841 4.937 -4.981 1.00 95.94 283 LEU A O 1
ATOM 2379 N N . PHE A 1 284 ? 11.726 5.506 -3.912 1.00 95.88 284 PHE A N 1
ATOM 2380 C CA . PHE A 1 284 ? 11.753 4.330 -3.041 1.00 95.88 284 PHE A CA 1
ATOM 2381 C C . PHE A 1 284 ? 10.686 4.395 -1.937 1.00 95.88 284 PHE A C 1
ATOM 2383 O O . PHE A 1 284 ? 9.930 3.441 -1.757 1.00 95.88 284 PHE A O 1
ATOM 2390 N N . LEU A 1 285 ? 10.578 5.522 -1.226 1.00 92.88 285 LEU A N 1
ATOM 2391 C CA . LEU A 1 285 ? 9.593 5.720 -0.158 1.00 92.88 285 LEU A CA 1
ATOM 2392 C C . LEU A 1 285 ? 8.154 5.608 -0.670 1.00 92.88 285 LEU A C 1
ATOM 2394 O O . LEU A 1 285 ? 7.334 4.933 -0.048 1.00 92.88 285 LEU A O 1
ATOM 2398 N N . ALA A 1 286 ? 7.895 6.189 -1.839 1.00 93.50 286 ALA A N 1
ATOM 2399 C CA . ALA A 1 286 ? 6.620 6.165 -2.544 1.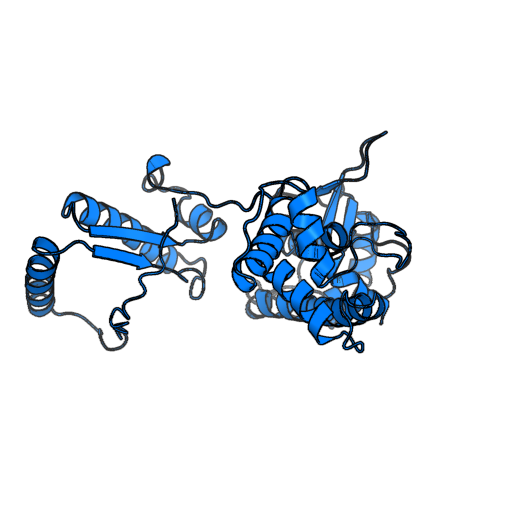00 93.50 286 ALA A CA 1
ATOM 2400 C C . ALA A 1 286 ? 6.279 4.779 -3.140 1.00 93.50 286 ALA A C 1
ATOM 2402 O O . ALA A 1 286 ? 5.190 4.569 -3.669 1.00 93.50 286 ALA A O 1
ATOM 2403 N N . GLY A 1 287 ? 7.203 3.811 -3.072 1.00 94.50 287 GLY A N 1
ATOM 2404 C CA . GLY A 1 287 ? 6.993 2.438 -3.535 1.00 94.50 287 GLY A CA 1
ATOM 2405 C C . GLY A 1 287 ? 7.139 2.238 -5.046 1.00 94.50 287 GLY A C 1
ATOM 2406 O O . GLY A 1 287 ? 6.888 1.134 -5.535 1.00 94.50 287 GLY A O 1
ATOM 2407 N N . PHE A 1 288 ? 7.566 3.260 -5.794 1.00 96.50 288 PHE A N 1
ATOM 2408 C CA . PHE A 1 288 ? 7.905 3.116 -7.212 1.00 96.50 288 PHE A CA 1
ATOM 2409 C C . PHE A 1 288 ? 9.150 2.239 -7.398 1.00 96.50 288 PHE A C 1
ATOM 2411 O O . PHE A 1 288 ? 9.160 1.334 -8.237 1.00 96.50 288 PHE A O 1
ATOM 2418 N N . LEU A 1 289 ? 10.170 2.462 -6.564 1.00 95.88 289 LEU A N 1
ATOM 2419 C CA . LEU A 1 289 ? 11.379 1.646 -6.499 1.00 95.88 289 LEU A CA 1
ATOM 2420 C C . LEU A 1 289 ? 11.342 0.692 -5.305 1.00 95.88 289 LEU A C 1
ATOM 2422 O O . LEU A 1 289 ? 10.819 1.002 -4.237 1.00 95.88 289 LEU A O 1
ATOM 2426 N N . ARG A 1 290 ? 11.987 -0.460 -5.471 1.00 94.81 290 ARG A N 1
ATOM 2427 C CA . ARG A 1 290 ? 12.316 -1.393 -4.390 1.00 94.81 290 ARG A CA 1
ATOM 2428 C C . ARG A 1 290 ? 13.808 -1.643 -4.361 1.00 94.81 290 ARG A C 1
ATOM 2430 O O . ARG A 1 290 ? 14.435 -1.715 -5.412 1.00 94.81 290 ARG A O 1
ATOM 2437 N N . LYS A 1 291 ? 14.374 -1.843 -3.178 1.00 94.56 291 LYS A N 1
ATOM 2438 C CA . LYS A 1 291 ? 15.791 -2.179 -3.028 1.00 94.56 291 LYS A CA 1
ATOM 2439 C C . LYS A 1 291 ? 16.009 -3.661 -3.322 1.00 94.56 291 LYS A C 1
ATOM 2441 O O . LYS A 1 291 ? 15.297 -4.515 -2.792 1.00 94.56 291 LYS A O 1
ATOM 2446 N N . VAL A 1 292 ? 16.994 -3.969 -4.156 1.00 93.44 292 VAL A N 1
ATOM 2447 C CA . VAL A 1 292 ? 17.373 -5.336 -4.520 1.00 93.44 292 VAL A CA 1
ATOM 2448 C C . VAL A 1 292 ? 18.360 -5.875 -3.492 1.00 93.44 292 VAL A C 1
ATOM 2450 O O . VAL A 1 292 ? 19.397 -5.272 -3.229 1.00 93.44 292 VAL A O 1
ATOM 2453 N N . ILE A 1 293 ? 18.058 -7.044 -2.933 1.00 89.75 293 ILE A N 1
ATOM 2454 C CA . ILE A 1 293 ? 18.951 -7.788 -2.048 1.00 89.75 293 ILE A CA 1
ATOM 2455 C C . ILE A 1 293 ? 19.393 -9.053 -2.776 1.00 89.75 293 ILE A C 1
ATOM 2457 O O . ILE A 1 293 ? 18.654 -10.039 -2.872 1.00 89.75 293 ILE A O 1
ATOM 2461 N N . LEU A 1 294 ? 20.621 -9.006 -3.290 1.00 81.44 294 LEU A N 1
ATOM 2462 C CA . LEU A 1 294 ? 21.301 -10.152 -3.877 1.00 81.44 294 LEU A CA 1
ATOM 2463 C C . LEU A 1 294 ? 22.036 -10.913 -2.772 1.00 81.44 294 LEU A C 1
ATOM 2465 O O . LEU A 1 294 ? 22.843 -10.346 -2.038 1.00 81.44 294 LEU A O 1
ATOM 2469 N N . LYS A 1 295 ? 21.757 -12.210 -2.649 1.00 73.12 295 LYS A N 1
ATOM 2470 C CA . LYS A 1 295 ? 22.516 -13.128 -1.795 1.00 73.12 295 LYS A CA 1
ATOM 2471 C C . LYS A 1 295 ? 22.956 -14.312 -2.644 1.00 73.12 295 LYS A C 1
ATOM 2473 O O . LYS A 1 295 ? 22.127 -14.929 -3.308 1.00 73.12 295 LYS A O 1
ATOM 2478 N N . LEU A 1 296 ? 24.254 -14.618 -2.621 1.00 66.75 296 LEU A N 1
ATOM 2479 C CA . LEU A 1 296 ? 24.821 -15.782 -3.307 1.00 66.75 296 LEU A CA 1
ATOM 2480 C C . LEU A 1 296 ? 24.054 -17.051 -2.903 1.00 66.75 296 LEU A C 1
ATOM 2482 O O . LEU A 1 296 ? 23.885 -17.325 -1.717 1.00 66.75 296 LEU A O 1
ATOM 2486 N N . GLY A 1 297 ? 23.559 -17.797 -3.893 1.00 65.38 297 GLY A N 1
ATOM 2487 C CA . GLY A 1 297 ? 22.820 -19.047 -3.682 1.00 65.38 297 GLY A CA 1
ATOM 2488 C C . GLY A 1 297 ? 21.361 -18.903 -3.223 1.00 65.38 297 GLY A C 1
ATOM 2489 O O . GLY A 1 297 ? 20.711 -19.917 -2.984 1.00 65.38 297 GLY A O 1
ATOM 2490 N N . VAL A 1 298 ? 20.814 -17.685 -3.116 1.00 71.31 298 VAL A N 1
ATO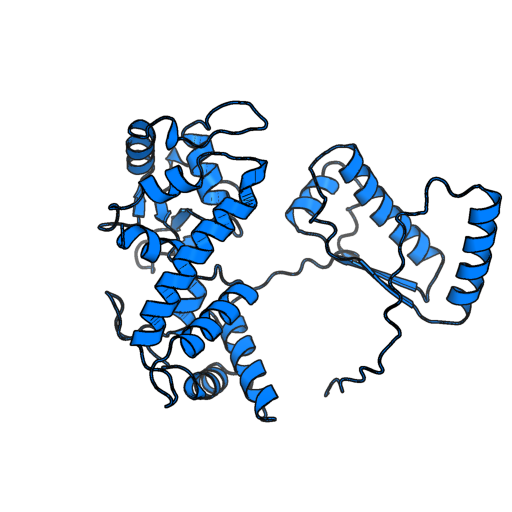M 2491 C CA . VAL A 1 298 ? 19.419 -17.444 -2.702 1.00 71.31 298 VAL A CA 1
ATOM 2492 C C . VAL A 1 298 ? 18.668 -16.683 -3.795 1.00 71.31 298 VAL A C 1
ATOM 2494 O O . VAL A 1 298 ? 19.246 -15.874 -4.518 1.00 71.31 298 VAL A O 1
ATOM 2497 N N . ARG A 1 299 ? 17.355 -16.925 -3.918 1.00 73.81 299 ARG A N 1
ATOM 2498 C CA . ARG A 1 299 ? 16.485 -16.118 -4.789 1.00 73.81 299 ARG A CA 1
ATOM 2499 C C . ARG A 1 299 ? 16.577 -14.639 -4.407 1.00 73.81 299 ARG A C 1
ATOM 2501 O O . ARG A 1 299 ? 16.526 -14.307 -3.223 1.00 73.81 299 ARG A O 1
ATOM 2508 N N . THR A 1 300 ? 16.653 -13.769 -5.413 1.00 82.19 300 THR A N 1
ATOM 2509 C CA . THR A 1 300 ? 16.634 -12.314 -5.236 1.00 82.19 300 THR A CA 1
ATOM 2510 C C . THR A 1 300 ? 15.443 -11.895 -4.382 1.00 82.19 300 THR A C 1
ATOM 2512 O O . THR A 1 300 ? 14.301 -12.255 -4.678 1.00 82.19 300 THR A O 1
ATOM 2515 N N . LYS A 1 301 ? 15.719 -11.132 -3.323 1.00 86.50 301 LYS A N 1
ATOM 2516 C CA . LYS A 1 301 ? 14.696 -10.528 -2.468 1.00 86.50 301 LYS A CA 1
ATOM 2517 C C . LYS A 1 301 ? 14.602 -9.037 -2.780 1.00 86.50 301 LYS A C 1
ATOM 2519 O O . LYS A 1 301 ? 15.603 -8.408 -3.111 1.00 86.50 301 LYS A O 1
ATOM 2524 N N . TYR A 1 302 ? 13.406 -8.484 -2.641 1.00 90.19 302 TYR A N 1
ATOM 2525 C CA . TYR A 1 302 ? 13.151 -7.055 -2.773 1.00 90.19 302 TYR A CA 1
ATOM 2526 C C . TYR A 1 302 ? 12.680 -6.516 -1.425 1.00 90.19 302 TYR A C 1
ATOM 2528 O O . TYR A 1 302 ? 11.891 -7.185 -0.760 1.00 90.19 302 TYR A O 1
ATOM 2536 N N . LEU A 1 303 ? 13.177 -5.348 -1.026 1.00 90.12 303 LEU A N 1
ATOM 2537 C CA . LEU A 1 303 ? 12.700 -4.610 0.143 1.00 90.12 303 LEU A CA 1
ATOM 2538 C C . LEU A 1 303 ? 11.955 -3.359 -0.317 1.00 90.12 303 LEU A C 1
ATOM 2540 O O . LEU A 1 303 ? 12.399 -2.671 -1.241 1.00 90.12 303 LEU A O 1
ATOM 2544 N N . THR A 1 304 ? 10.828 -3.078 0.324 1.00 89.25 304 THR A N 1
ATOM 2545 C CA . THR A 1 304 ? 10.041 -1.858 0.134 1.00 89.25 304 THR A CA 1
ATOM 2546 C C . THR A 1 304 ? 10.265 -0.891 1.298 1.00 89.25 304 THR A C 1
ATOM 2548 O O . THR A 1 304 ? 10.917 -1.225 2.291 1.00 89.25 304 THR A O 1
ATOM 2551 N N . SER A 1 305 ? 9.674 0.299 1.202 1.00 86.31 305 SER A N 1
ATOM 2552 C CA . SER A 1 305 ? 9.694 1.305 2.266 1.00 86.31 305 SER A CA 1
ATOM 2553 C C . SER A 1 305 ? 8.994 0.870 3.561 1.00 86.31 305 SER A C 1
ATOM 2555 O O . SER A 1 305 ? 9.240 1.456 4.615 1.00 86.31 305 SER A O 1
ATOM 2557 N N . ILE A 1 306 ? 8.166 -0.183 3.516 1.00 81.88 306 ILE A N 1
ATOM 2558 C CA . ILE A 1 306 ? 7.544 -0.785 4.707 1.00 81.88 306 ILE A CA 1
ATOM 2559 C C . ILE A 1 306 ? 8.591 -1.521 5.555 1.00 81.88 306 ILE A C 1
ATOM 2561 O O . ILE A 1 306 ? 8.507 -1.516 6.784 1.00 81.88 306 ILE A O 1
ATOM 2565 N N . GLU A 1 307 ? 9.567 -2.169 4.916 1.00 85.06 307 GLU A N 1
ATOM 2566 C CA . GLU A 1 307 ? 10.593 -2.957 5.608 1.00 85.06 307 GLU A CA 1
ATOM 2567 C C . GLU A 1 307 ? 11.832 -2.134 5.966 1.00 85.06 307 GLU A C 1
ATOM 2569 O O . GLU A 1 307 ? 12.470 -2.402 6.983 1.00 85.06 307 GLU A O 1
ATOM 2574 N N . GLU A 1 308 ? 12.178 -1.139 5.151 1.00 85.38 308 GLU A N 1
ATOM 2575 C CA . GLU A 1 308 ? 13.354 -0.295 5.346 1.00 85.38 308 GLU A CA 1
ATOM 2576 C C . GLU A 1 308 ? 12.982 1.161 5.026 1.00 85.38 308 GLU A C 1
ATOM 2578 O O . GLU A 1 308 ? 12.819 1.517 3.865 1.00 85.38 308 GLU A O 1
ATOM 2583 N N . LYS A 1 309 ? 12.837 2.015 6.052 1.00 81.81 309 LYS A N 1
ATOM 2584 C CA . LYS A 1 309 ? 12.502 3.446 5.868 1.00 81.81 309 LYS A CA 1
ATOM 2585 C C . LYS A 1 309 ? 13.701 4.281 5.387 1.00 81.81 309 LYS A C 1
ATOM 2587 O O . LYS A 1 309 ? 13.515 5.339 4.795 1.00 81.81 309 LYS A O 1
ATOM 2592 N N . PHE A 1 310 ? 14.928 3.821 5.636 1.00 84.00 310 PHE A N 1
ATOM 2593 C CA . PHE A 1 310 ? 16.155 4.539 5.290 1.00 84.00 310 PHE A CA 1
ATOM 2594 C C . PHE A 1 310 ? 16.937 3.774 4.237 1.00 84.00 310 PHE A C 1
ATOM 2596 O O . PHE A 1 310 ? 17.391 2.666 4.491 1.00 84.00 310 PHE A O 1
ATOM 2603 N N . VAL A 1 311 ? 17.144 4.388 3.077 1.00 88.31 311 VAL A N 1
ATOM 2604 C CA . VAL A 1 311 ? 17.985 3.826 2.023 1.00 88.31 311 VAL A CA 1
ATOM 2605 C C . VAL A 1 311 ? 19.166 4.748 1.759 1.00 88.31 311 VAL A C 1
ATOM 2607 O O . VAL A 1 311 ? 19.013 5.969 1.731 1.00 88.31 311 VAL A O 1
ATOM 2610 N N . SER A 1 312 ? 20.338 4.151 1.548 1.00 90.88 312 SER A N 1
ATOM 2611 C CA . SER A 1 312 ? 21.524 4.831 1.028 1.00 90.88 312 SER A CA 1
ATOM 2612 C C . SER A 1 312 ? 21.571 4.610 -0.484 1.00 90.88 312 SER A C 1
ATOM 2614 O O . SER A 1 312 ? 21.937 3.507 -0.903 1.00 90.88 312 SER A O 1
ATOM 2616 N N . PRO A 1 313 ? 21.176 5.596 -1.319 1.00 89.31 313 PRO A N 1
ATOM 2617 C CA . PRO A 1 313 ? 21.070 5.396 -2.762 1.00 89.31 313 PRO A CA 1
ATOM 2618 C C . PRO A 1 313 ? 22.386 4.936 -3.389 1.00 89.31 313 PRO A C 1
ATOM 2620 O O . PRO A 1 313 ? 22.389 3.958 -4.128 1.00 89.31 313 PRO A O 1
ATOM 2623 N N . SER A 1 314 ? 23.501 5.568 -3.014 1.00 90.12 314 SER A N 1
ATOM 2624 C CA . SER A 1 314 ? 24.835 5.344 -3.589 1.00 90.12 314 SER A CA 1
ATOM 2625 C C . SER A 1 314 ? 25.375 3.919 -3.455 1.00 90.12 314 SER A C 1
ATOM 2627 O O . SER A 1 314 ? 26.228 3.514 -4.241 1.00 90.12 314 SER A O 1
ATOM 2629 N N . THR A 1 315 ? 24.885 3.149 -2.483 1.00 88.88 315 THR A N 1
ATOM 2630 C CA . THR A 1 315 ? 25.315 1.766 -2.222 1.00 88.88 315 THR A CA 1
ATOM 2631 C C . THR A 1 315 ? 24.230 0.736 -2.530 1.00 88.88 315 THR A C 1
ATOM 2633 O O . THR A 1 315 ? 24.401 -0.447 -2.232 1.00 88.88 315 THR A O 1
ATOM 2636 N N . SER A 1 316 ? 23.108 1.166 -3.110 1.00 92.06 316 SER A N 1
ATOM 2637 C CA . SER A 1 316 ? 21.942 0.320 -3.349 1.00 92.06 316 SER A CA 1
ATOM 2638 C C . SER A 1 316 ? 21.709 0.081 -4.839 1.00 92.06 316 SER A C 1
ATOM 2640 O O . SER A 1 316 ? 21.948 0.937 -5.688 1.00 92.06 316 SER A O 1
ATOM 2642 N N . THR A 1 317 ? 21.185 -1.101 -5.149 1.00 93.56 317 THR A N 1
ATOM 2643 C CA . THR A 1 317 ? 20.573 -1.402 -6.445 1.00 93.56 317 THR A CA 1
ATOM 2644 C C . THR A 1 317 ? 19.065 -1.390 -6.270 1.00 93.56 317 THR A C 1
ATOM 2646 O O . THR A 1 317 ? 18.550 -1.890 -5.266 1.00 93.56 317 THR A O 1
ATOM 2649 N N . PHE A 1 318 ? 18.358 -0.828 -7.240 1.00 94.75 318 PHE A N 1
ATOM 2650 C CA . PHE A 1 318 ? 16.911 -0.690 -7.212 1.00 94.75 318 PHE A CA 1
ATOM 2651 C C . PHE A 1 318 ? 16.254 -1.510 -8.312 1.00 94.75 318 PHE A C 1
ATOM 2653 O O . PHE A 1 318 ? 16.894 -1.922 -9.270 1.00 94.75 318 PHE A O 1
ATOM 2660 N N . ASP A 1 319 ? 14.966 -1.768 -8.152 1.00 94.44 319 ASP A N 1
ATOM 2661 C CA . ASP A 1 319 ? 14.106 -2.441 -9.112 1.00 94.44 319 ASP A CA 1
ATOM 2662 C C . ASP A 1 319 ? 12.786 -1.677 -9.209 1.00 94.44 319 ASP A C 1
ATOM 2664 O O . ASP A 1 319 ? 12.171 -1.381 -8.179 1.00 94.44 319 ASP A O 1
ATOM 2668 N N . ILE A 1 320 ? 12.338 -1.365 -10.428 1.00 95.12 320 ILE A N 1
ATOM 2669 C CA . ILE A 1 320 ? 11.022 -0.746 -10.632 1.00 95.12 320 ILE A CA 1
ATOM 2670 C C . ILE A 1 320 ? 9.940 -1.747 -10.223 1.00 95.12 320 ILE A C 1
ATOM 2672 O O . ILE A 1 320 ? 9.901 -2.886 -10.710 1.00 95.12 320 ILE A O 1
ATOM 2676 N N . HIS A 1 321 ? 9.030 -1.324 -9.347 1.00 95.44 321 HIS A N 1
ATOM 2677 C CA . HIS A 1 321 ? 7.997 -2.194 -8.805 1.00 95.44 321 HIS A CA 1
ATOM 2678 C C . HIS A 1 321 ? 7.110 -2.786 -9.931 1.00 95.44 321 HIS A C 1
ATOM 2680 O O . HIS A 1 321 ? 6.640 -2.045 -10.799 1.00 95.44 321 HIS A O 1
ATOM 2686 N N . PRO A 1 322 ? 6.821 -4.107 -9.931 1.00 93.75 322 PRO A N 1
ATOM 2687 C CA . PRO A 1 322 ? 6.035 -4.793 -10.962 1.00 93.75 322 PRO A CA 1
ATOM 2688 C C . PRO A 1 322 ? 4.687 -4.153 -11.288 1.00 93.75 322 PRO A C 1
ATOM 2690 O O . PRO A 1 322 ? 4.231 -4.239 -12.423 1.00 93.75 322 PRO A O 1
ATOM 2693 N N . ALA A 1 323 ? 4.082 -3.485 -10.308 1.00 95.62 323 ALA A N 1
ATOM 2694 C CA . ALA A 1 323 ? 2.830 -2.747 -10.454 1.00 95.62 323 ALA A CA 1
ATOM 2695 C C . ALA A 1 323 ? 2.847 -1.703 -11.587 1.00 95.62 323 ALA A C 1
ATOM 2697 O O . ALA A 1 323 ? 1.813 -1.463 -12.198 1.00 95.62 323 ALA A O 1
ATOM 2698 N N . PHE A 1 324 ? 4.001 -1.102 -11.895 1.00 95.31 324 PHE A N 1
ATOM 2699 C CA . PHE A 1 324 ? 4.116 -0.011 -12.877 1.00 95.31 324 PHE A CA 1
ATOM 2700 C C . PHE A 1 324 ? 4.627 -0.471 -14.246 1.00 95.31 324 PHE A C 1
ATOM 2702 O O . PHE A 1 324 ? 4.489 0.236 -15.240 1.00 95.31 324 PHE A O 1
ATOM 2709 N N . ARG A 1 325 ? 5.216 -1.668 -14.323 1.00 92.50 325 ARG A N 1
ATOM 2710 C CA . ARG A 1 325 ? 5.969 -2.118 -15.504 1.00 92.50 325 ARG A CA 1
ATOM 2711 C C . ARG A 1 325 ? 5.116 -2.224 -16.757 1.00 92.50 325 ARG A C 1
ATOM 2713 O O . ARG A 1 325 ? 5.605 -1.927 -17.838 1.00 92.50 325 ARG A O 1
ATOM 2720 N N . LYS A 1 326 ? 3.854 -2.647 -16.626 1.00 91.00 326 LYS A N 1
ATOM 2721 C CA . LYS A 1 326 ? 2.977 -2.821 -17.789 1.00 91.00 326 LYS A CA 1
ATOM 2722 C C . LYS A 1 326 ? 2.666 -1.482 -18.455 1.00 91.00 326 LYS A C 1
ATOM 2724 O O . LYS A 1 326 ? 2.712 -1.409 -19.673 1.00 91.00 326 LYS A O 1
ATOM 2729 N N . LYS A 1 327 ? 2.455 -0.424 -17.665 1.00 92.69 327 LYS A N 1
ATOM 2730 C CA . LYS A 1 327 ? 2.317 0.948 -18.168 1.00 92.69 327 LYS A CA 1
ATOM 2731 C C . LYS A 1 327 ? 3.593 1.443 -18.858 1.00 92.69 327 LYS A C 1
ATOM 2733 O O . LYS A 1 327 ? 3.506 2.001 -19.943 1.00 92.69 327 LYS A O 1
ATOM 2738 N N . LEU A 1 328 ? 4.759 1.201 -18.259 1.00 92.31 328 LEU A N 1
ATOM 2739 C CA . LEU A 1 328 ? 6.053 1.654 -18.795 1.00 92.31 328 LEU A CA 1
ATOM 2740 C C . LEU A 1 328 ? 6.534 0.871 -20.027 1.00 92.31 328 LEU A C 1
ATOM 2742 O O . LEU A 1 328 ? 7.398 1.349 -20.747 1.00 92.31 328 LEU A O 1
ATOM 2746 N N . ALA A 1 329 ? 6.023 -0.342 -20.246 1.00 88.44 329 ALA A N 1
ATOM 2747 C CA . ALA A 1 329 ? 6.395 -1.189 -21.382 1.00 88.44 329 ALA A CA 1
ATOM 2748 C C . ALA A 1 329 ? 5.538 -0.973 -22.638 1.00 88.44 329 ALA A C 1
ATOM 2750 O O . ALA A 1 329 ? 5.798 -1.594 -23.664 1.00 88.44 329 ALA A O 1
ATOM 2751 N N . GLU A 1 330 ? 4.480 -0.172 -22.540 1.00 75.31 330 GLU A N 1
ATOM 2752 C CA . GLU A 1 330 ? 3.528 0.077 -23.629 1.00 75.31 330 GLU A CA 1
ATOM 2753 C C . GLU A 1 330 ? 3.663 1.470 -24.250 1.00 75.31 330 GLU A C 1
ATOM 2755 O O . GLU A 1 330 ? 2.990 1.750 -25.242 1.00 75.31 330 GLU A O 1
ATOM 2760 N N . MET A 1 331 ? 4.512 2.316 -23.663 1.00 58.75 331 MET A N 1
ATOM 2761 C CA . MET A 1 331 ? 4.996 3.572 -24.239 1.00 58.75 331 MET A CA 1
ATOM 2762 C C . MET A 1 331 ? 6.358 3.339 -24.868 1.00 58.75 331 MET A C 1
ATOM 2764 O O . MET A 1 331 ? 6.571 3.896 -25.965 1.00 58.75 331 MET A O 1
#

Radius of gyration: 24.58 Å; chains: 1; bounding box: 55×55×59 Å

Secondary structure (DSSP, 8-state):
-----------------TT-S---HHHHHHHHHHHHHHHHHS-EEEEE--TTSS--S-HHHHHHHHHHHHHHHHHHHH-TTEEEEE---HHHHHHHHTT-GGG--GGG--------GGGHHHHHHHHHHHHHHHT----SSHHHHHHHHTTTS-SEE--TT-TTEEHHHHHHTTTTT-HHHHHHHHHHHHHT---SSSSPPHHHHHHHHHHHHHHHHHHHHHHHTTTEESHHHHHHTTTT-TT-SEEEHHHHHHHHHT--TTTS-EETTTTEEPPHHHHHHHHHHTTSEEEEE--TTS--EEE-TTT-S---GGG-EEEE-HHHHHHHT--

Sequence (331 aa):
MCLKRFWTVEPEIDLDFTGFKEITSPEAEEIKSALLEIIKNNNFYVLIDNLDEPWINSNQMNSWLRGLILSMRQLKRDFNNLKIITFLRDDIYDEIAKGSDLFDSENEILRIKWKDDNNFSLRKLLATRIATYFKEELNDSLLAFDNKWSYFYPLRLNYGQVPGKYLTTYITERTFSRPREFLQFCRHIIEKSQSEKLPVLQDAVHIAEREYSNWKVRDLVGEYSKTYENLENCILSFSGACQNWQLSYADLVTHYSNLSDEQKIYNKISNKHLGQDDLIKFLFLAGFLRKVILKLGVRTKYLTSIEEKFVSPSTSTFDIHPAFRKKLAEM

Foldseek 3Di:
DDPPPPPPPDPPPPDDCVPCPDDDPVNVVVVVVVVVVVQVVAADEAEADPLVVVDDLDPVSLVVVLVVLVVQVVCVVVHVRYHYHYDDDPVSVVSSPVPDPSPVPCVVDDDDDDDCDPLLVLLCVVLVVQCVVVVHDADSDPVSSLVSVQFAADQAACDDPDGGHGVSNVLCLQQVVDNVSSVVLSVQLRVQAPDPDPNGDNVSNLVSLLVQLVVVLVVLCVVCVVFKALSSLLLLLCAPVLVAQKAALVRLVVSQVPDDPSNFIATPVVRGTDDSQRVVLVCQLSFQKWWWDDDVPDPIDTHGCVRPVDDDRNPTMIGGRSNNSSVSHVD

pLDDT: mean 84.87, std 14.32, range [26.5, 96.88]